Protein AF-A0A3N0GF21-F1 (afdb_monomer)

Solvent-accessible surface area (backbone atoms only — not comparable to full-atom values): 14852 Å² total; per-residue (Å²): 133,82,88,85,85,88,82,91,85,87,85,81,86,77,89,79,84,88,83,81,87,88,89,80,91,88,80,88,84,89,73,87,82,88,79,96,83,88,85,80,90,91,88,85,83,79,82,88,78,82,83,83,86,90,80,88,79,91,72,96,72,83,90,76,80,86,75,87,74,78,82,75,85,77,77,80,81,76,74,75,78,82,79,74,82,72,76,82,70,75,78,40,64,67,41,71,59,51,35,43,37,30,77,95,59,30,82,23,44,47,56,66,73,31,82,53,102,60,51,89,40,55,66,24,28,20,38,32,46,93,46,34,52,56,50,35,78,48,68,29,26,27,36,35,27,13,24,18,32,58,92,48,39,46,34,26,19,38,58,86,71,61,49,65,72,40,59,37,35,41,34,35,85,62,21,38,38,34,24,33,26,70,43,67,46,79,42,53,54,91,49,48,86,76,27,64,85,70,65,47,67,37,54,52,30,39,33,42,38,24,48,27,26,44,81,86,67,48,74,48,69,43,24,39,41,35,35,22,40,60,70,48,72,43,76,105

Sequence (236 aa):
MAGSHRAQKTQRTRERPGRRQGWAVAVAVVLALVPATWFGVHRLVASPTSAPDQTATDLPIPSVSPRATTPAPQPPATSAPPATPRPHLAKVAPEAPRRLQAGPLLDTGFDSAVSTIEPASTAEVARLAPRGSPGSPGTDTVVVVGKVLTGGEGAFGHLPQLRTGATVSIRTDAGTLTYTVVASARMPVSGLASSQQITRHVRGRLVMVGIRYAATGERLADAVVVTADLSGARPS

Nearest PDB structures (foldseek):
  6bwe-assembly1_B  TM=7.998E-01  e=5.918E-07  Corynebacterium diphtheriae NCTC 13129
  2xwg-assembly3_C  TM=7.555E-01  e=5.586E-07  Actinomyces oris
  5k9a-assembly1_A-2  TM=7.980E-01  e=1.675E-06  Corynebacterium diphtheriae NCTC 13129
  7cfj-assembly2_B  TM=7.887E-01  e=1.055E-06  Lacticaseibacillus rhamnosus
  2w1k-assembly2_B  TM=7.684E-01  e=8.449E-06  Streptococcus pneumoniae TIGR4

Mean predicted aligned error: 17.73 Å

Foldseek 3Di:
DDDDDDDDDDDDDDDDDDDDDDPDDDDDDPDDDDDDDDPDDDPDDDDDDDDDDDDDDDDDDDDDDDDDDDDDDDDPDPPDPPDDDQDPDPQQDQFAWAWKDFPPLATAGEDEADCDLDAPDQGHKHWHPPFGGPSGLDQFETEIHWEQEPPQGGNNVRVQVDDFQTWMWIAGLFFIWIWGWHDKDKDFPVCQVVDCLNPPGGGQKYKYWYFYAYPVRHTDRIIMIIIIGTRD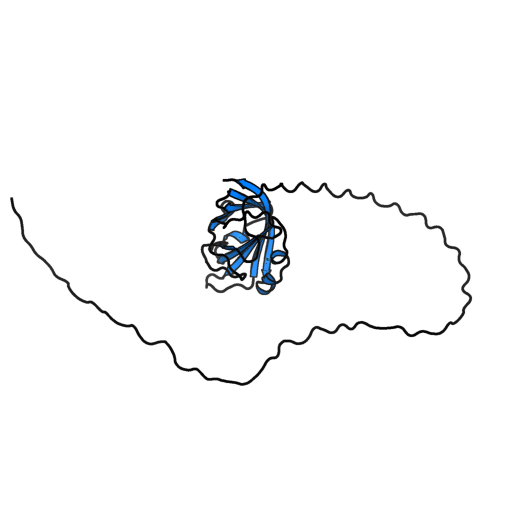IDTD

Structure (mmCIF, N/CA/C/O backbone):
data_AF-A0A3N0GF21-F1
#
_entry.id   AF-A0A3N0GF21-F1
#
loop_
_atom_site.group_PDB
_atom_site.id
_atom_site.type_symbol
_atom_site.label_atom_id
_atom_site.label_alt_id
_atom_site.label_comp_id
_atom_site.label_asym_id
_atom_site.label_entity_id
_atom_site.label_seq_id
_atom_site.pdbx_PDB_ins_code
_atom_site.Cartn_x
_atom_site.Cartn_y
_atom_site.Cartn_z
_atom_site.occupancy
_atom_site.B_iso_or_equiv
_atom_site.auth_seq_id
_atom_site.auth_comp_id
_atom_site.auth_asym_id
_atom_site.auth_atom_id
_atom_site.pdbx_PDB_model_num
ATOM 1 N N . MET A 1 1 ? -24.701 55.025 -38.959 1.00 40.00 1 MET A N 1
ATOM 2 C CA . MET A 1 1 ? -24.721 54.894 -40.432 1.00 40.00 1 MET A CA 1
ATOM 3 C C . MET A 1 1 ? -23.463 54.158 -40.868 1.00 40.00 1 MET A C 1
ATOM 5 O O . MET A 1 1 ? -22.416 54.556 -40.389 1.00 40.00 1 MET A O 1
ATOM 9 N N . ALA A 1 2 ? -23.631 53.114 -41.700 1.00 42.25 2 ALA A N 1
ATOM 10 C CA . ALA A 1 2 ? -22.699 52.508 -42.680 1.00 42.25 2 ALA A CA 1
ATOM 11 C C . ALA A 1 2 ? -21.241 52.212 -42.232 1.00 42.25 2 ALA A C 1
ATOM 13 O O . ALA A 1 2 ? -20.542 53.097 -41.769 1.00 42.25 2 ALA A O 1
ATOM 14 N N . GLY A 1 3 ? -20.692 50.990 -42.316 1.00 41.06 3 GLY A N 1
ATOM 15 C CA . GLY A 1 3 ? -20.683 50.061 -43.465 1.00 41.06 3 GLY A CA 1
ATOM 16 C C . GLY A 1 3 ? -19.737 50.607 -44.550 1.00 41.06 3 GLY A C 1
ATOM 17 O O . GLY A 1 3 ? -19.805 51.789 -44.840 1.00 41.06 3 GLY A O 1
ATOM 18 N N . SER A 1 4 ? -18.845 49.899 -45.240 1.00 54.72 4 SER A N 1
ATOM 19 C CA . SER A 1 4 ? -18.442 48.496 -45.380 1.00 54.72 4 SER A CA 1
ATOM 20 C C . SER A 1 4 ? -17.266 48.477 -46.390 1.00 54.72 4 SER A C 1
ATOM 22 O O . SER A 1 4 ? -17.031 49.480 -47.057 1.00 54.72 4 SER A O 1
ATOM 24 N N . HIS A 1 5 ? -16.643 47.300 -46.567 1.00 48.75 5 HIS A N 1
ATOM 25 C CA . HIS A 1 5 ? -15.876 46.774 -47.728 1.00 48.75 5 HIS A CA 1
ATOM 26 C C . HIS A 1 5 ? -14.390 46.457 -47.443 1.00 48.75 5 HIS A C 1
ATOM 28 O O . HIS A 1 5 ? -13.617 47.349 -47.133 1.00 48.75 5 HIS A O 1
ATOM 34 N N . ARG A 1 6 ? -13.986 45.171 -47.338 1.00 51.38 6 ARG A N 1
ATOM 35 C CA . ARG A 1 6 ? -13.757 44.102 -48.370 1.00 51.38 6 ARG A CA 1
ATOM 36 C C . ARG A 1 6 ? -12.269 44.128 -48.793 1.00 51.38 6 ARG A C 1
ATOM 38 O O . ARG A 1 6 ? -11.779 45.195 -49.109 1.00 51.38 6 ARG A O 1
ATOM 45 N N . ALA A 1 7 ? -11.464 43.060 -48.761 1.00 55.19 7 ALA A N 1
ATOM 46 C CA . ALA A 1 7 ? -11.615 41.700 -49.301 1.00 55.19 7 ALA A CA 1
ATOM 47 C C . ALA A 1 7 ? -10.788 40.677 -48.475 1.00 55.19 7 ALA A C 1
ATOM 49 O O . ALA A 1 7 ? -9.705 40.996 -48.005 1.00 55.19 7 ALA A O 1
ATOM 50 N N . GLN A 1 8 ? -11.299 39.495 -48.112 1.00 49.94 8 GLN A N 1
ATOM 51 C CA . GLN A 1 8 ? -11.351 38.238 -48.887 1.00 49.94 8 GLN A CA 1
ATOM 52 C C . GLN A 1 8 ? -10.022 37.789 -49.529 1.00 49.94 8 GLN A C 1
ATOM 54 O O . GLN A 1 8 ? -9.710 38.163 -50.656 1.00 49.94 8 GLN A O 1
ATOM 59 N N . LYS A 1 9 ? -9.335 36.838 -48.876 1.00 51.53 9 LYS A N 1
ATOM 60 C CA . LYS A 1 9 ? -8.614 35.771 -49.581 1.00 51.53 9 LYS A CA 1
ATOM 61 C C . LYS A 1 9 ? -8.963 34.413 -48.971 1.00 51.53 9 LYS A C 1
ATOM 63 O O . LYS A 1 9 ? -8.689 34.103 -47.820 1.00 51.53 9 LYS A O 1
ATOM 68 N N . THR A 1 10 ? -9.670 33.667 -49.797 1.00 53.53 10 THR A N 1
ATOM 69 C CA . THR A 1 10 ? -10.097 32.276 -49.722 1.00 53.53 10 THR A CA 1
ATOM 70 C C . THR A 1 10 ? -8.938 31.298 -49.554 1.00 53.53 10 THR A C 1
ATOM 72 O O . THR A 1 10 ? -8.036 31.289 -50.387 1.00 53.53 10 THR A O 1
ATOM 75 N N . GLN A 1 11 ? -9.065 30.360 -48.616 1.00 53.53 11 GLN A N 1
ATOM 76 C CA . GLN A 1 11 ? -8.605 28.986 -48.824 1.00 53.53 11 GLN A CA 1
ATOM 77 C C . GLN A 1 11 ? -9.627 28.018 -48.222 1.00 53.53 11 GLN A C 1
ATOM 79 O O . GLN A 1 11 ? -9.650 27.727 -47.031 1.00 53.53 11 GLN A O 1
ATOM 84 N N . ARG A 1 12 ? -10.536 27.573 -49.094 1.00 52.59 12 ARG A N 1
ATOM 85 C CA . ARG A 1 12 ? -11.349 26.375 -48.906 1.00 52.59 12 ARG A CA 1
ATOM 86 C C . ARG A 1 12 ? -10.519 25.145 -49.281 1.00 52.59 12 ARG A C 1
ATOM 88 O O . ARG A 1 12 ? -9.694 25.204 -50.192 1.00 52.59 12 ARG A O 1
ATOM 95 N N . THR A 1 13 ? -10.967 24.015 -48.739 1.00 46.62 13 THR A N 1
ATOM 96 C CA . THR A 1 13 ? -10.861 22.649 -49.283 1.00 46.62 13 THR A CA 1
ATOM 97 C C . THR A 1 13 ? -9.562 21.893 -49.000 1.00 46.62 13 THR A C 1
ATOM 99 O O . THR A 1 13 ? -8.580 22.014 -49.722 1.00 46.62 13 THR A O 1
ATOM 102 N N . ARG A 1 14 ? -9.631 20.940 -48.065 1.00 53.41 14 ARG A N 1
ATOM 103 C CA . ARG A 1 14 ? -9.885 19.540 -48.446 1.00 53.41 14 ARG A CA 1
ATOM 104 C C . ARG A 1 14 ? -10.287 18.708 -47.233 1.00 53.41 14 ARG A C 1
ATOM 106 O O . ARG A 1 14 ? -9.471 18.374 -46.382 1.00 53.41 14 ARG A O 1
ATOM 113 N N . GLU A 1 15 ? -11.560 18.340 -47.224 1.00 45.44 15 GLU A N 1
ATOM 114 C CA . GLU A 1 15 ? -12.018 17.105 -46.609 1.00 45.44 15 GLU A CA 1
ATOM 115 C C . GLU A 1 15 ? -11.190 15.928 -47.146 1.00 45.44 15 GLU A C 1
ATOM 117 O O . GLU A 1 15 ? -10.944 15.816 -48.352 1.00 45.44 15 GLU A O 1
ATOM 122 N N . ARG A 1 16 ? -10.800 15.018 -46.254 1.00 46.62 16 ARG A N 1
ATOM 123 C CA . ARG A 1 16 ? -10.606 13.612 -46.606 1.00 46.62 16 ARG A CA 1
ATOM 124 C C . ARG A 1 16 ? -11.378 12.751 -45.610 1.00 46.62 16 ARG A C 1
ATOM 126 O O . ARG A 1 16 ? -10.914 12.573 -44.485 1.00 46.62 16 ARG A O 1
ATOM 133 N N . PRO A 1 17 ? -12.536 12.206 -46.010 1.00 48.78 17 PRO A N 1
ATOM 134 C CA . PRO A 1 17 ? -13.124 11.057 -45.352 1.00 48.78 17 PRO A CA 1
ATOM 135 C C . PRO A 1 17 ? -12.409 9.780 -45.823 1.00 48.78 17 PRO A C 1
ATOM 137 O O . PRO A 1 17 ? -11.983 9.677 -46.972 1.00 48.78 17 PRO A O 1
ATOM 140 N N . GLY A 1 18 ? -12.333 8.784 -44.941 1.00 44.06 18 GLY A N 1
ATOM 141 C CA . GLY A 1 18 ? -12.179 7.384 -45.341 1.00 44.06 18 GLY A CA 1
ATOM 142 C C . GLY A 1 18 ? -10.787 6.771 -45.184 1.00 44.06 18 GLY A C 1
ATOM 143 O O . GLY A 1 18 ? -9.950 6.851 -46.076 1.00 44.06 18 GLY A O 1
ATOM 144 N N . ARG A 1 19 ? -10.616 6.005 -44.100 1.00 45.69 19 ARG A N 1
ATOM 145 C CA . ARG A 1 19 ? -10.126 4.616 -44.179 1.00 45.69 19 ARG A CA 1
ATOM 146 C C . ARG A 1 19 ? -10.440 3.871 -42.879 1.00 45.69 19 ARG A C 1
ATOM 148 O O . ARG A 1 19 ? -9.619 3.732 -41.982 1.00 45.69 19 ARG A O 1
ATOM 155 N N . ARG A 1 20 ? -11.685 3.392 -42.793 1.00 49.09 20 ARG A N 1
ATOM 156 C CA . ARG A 1 20 ? -11.957 2.100 -42.153 1.00 49.09 20 ARG A CA 1
ATOM 157 C C . ARG A 1 20 ? -11.308 1.011 -43.020 1.00 49.09 20 ARG A C 1
ATOM 159 O O . ARG A 1 20 ? -11.119 1.242 -44.212 1.00 49.09 20 ARG A O 1
ATOM 166 N N . GLN A 1 21 ? -11.111 -0.168 -42.424 1.00 44.31 21 GLN A N 1
ATOM 167 C CA . GLN A 1 21 ? -10.968 -1.475 -43.086 1.00 44.31 21 GLN A CA 1
ATOM 168 C C . GLN A 1 21 ? -9.525 -1.963 -43.299 1.00 44.31 21 GLN A C 1
ATOM 170 O O . GLN A 1 21 ? -8.810 -1.479 -44.172 1.00 44.31 21 GLN A O 1
ATOM 175 N N . GLY A 1 22 ? -9.143 -2.997 -42.532 1.00 45.94 22 GLY A N 1
ATOM 176 C CA . GLY A 1 22 ? -8.268 -4.028 -43.092 1.00 45.94 22 GLY A CA 1
ATOM 177 C C . GLY A 1 22 ? -7.176 -4.668 -42.237 1.00 45.94 22 GLY A C 1
ATOM 178 O O . GLY A 1 22 ? -6.177 -4.999 -42.843 1.00 45.94 22 GLY A O 1
ATOM 179 N N . TRP A 1 23 ? -7.314 -4.893 -40.922 1.00 37.22 23 TRP A N 1
ATOM 180 C CA . TRP A 1 23 ? -6.472 -5.894 -40.221 1.00 37.22 23 TRP A CA 1
ATOM 181 C C . TRP A 1 23 ? -7.275 -6.635 -39.147 1.00 37.22 23 TRP A C 1
ATOM 183 O O . TRP A 1 23 ? -6.994 -6.579 -37.956 1.00 37.22 23 TRP A O 1
ATOM 193 N N . ALA A 1 24 ? -8.327 -7.312 -39.597 1.00 43.03 24 ALA A N 1
ATOM 194 C CA . ALA A 1 24 ? -8.945 -8.396 -38.857 1.00 43.03 24 ALA A CA 1
ATOM 195 C C . ALA A 1 24 ? -9.012 -9.615 -39.790 1.00 43.03 24 ALA A C 1
ATOM 197 O O . ALA A 1 24 ? -9.687 -9.571 -40.814 1.00 43.03 24 ALA A O 1
ATOM 198 N N . VAL A 1 25 ? -8.326 -10.676 -39.355 1.00 47.03 25 VAL A N 1
ATOM 199 C CA . VAL A 1 25 ? -8.538 -12.102 -39.662 1.00 47.03 25 VAL A CA 1
ATOM 200 C C . VAL A 1 25 ? -7.960 -12.680 -40.962 1.00 47.03 25 VAL A C 1
ATOM 202 O O . VAL A 1 25 ? -8.519 -12.529 -42.042 1.00 47.03 25 VAL A O 1
ATOM 205 N N . ALA A 1 26 ? -6.901 -13.478 -40.782 1.00 43.22 26 ALA A N 1
ATOM 206 C CA . ALA A 1 26 ? -6.546 -14.698 -41.525 1.00 43.22 26 ALA A CA 1
ATOM 207 C C . ALA A 1 26 ? -5.293 -15.289 -40.823 1.00 43.22 26 ALA A C 1
ATOM 209 O O . ALA A 1 26 ? -4.335 -14.548 -40.653 1.00 43.22 26 ALA A O 1
ATOM 210 N N . VAL A 1 27 ? -5.146 -16.528 -40.332 1.00 44.94 27 VAL A N 1
ATOM 211 C CA . VAL A 1 27 ? -5.826 -17.840 -40.425 1.00 44.94 27 VAL A CA 1
ATOM 212 C C . VAL A 1 27 ? -5.208 -18.673 -39.264 1.00 44.94 27 VAL A C 1
ATOM 214 O O . VAL A 1 27 ? -3.990 -18.768 -39.179 1.00 44.94 27 VAL A O 1
ATOM 217 N N . ALA A 1 28 ? -5.901 -18.975 -38.159 1.00 37.25 28 ALA A N 1
ATOM 218 C CA . ALA A 1 28 ? -6.615 -20.229 -37.853 1.00 37.25 28 ALA A CA 1
ATOM 219 C C . ALA A 1 28 ? -6.011 -21.526 -38.449 1.00 37.25 28 ALA A C 1
ATOM 221 O O . ALA A 1 28 ? -5.901 -21.646 -39.654 1.00 37.25 28 ALA A O 1
ATOM 222 N N . VAL A 1 29 ? -5.784 -22.546 -37.609 1.00 41.19 29 VAL A N 1
ATOM 223 C CA . VAL A 1 29 ? -5.388 -23.940 -37.945 1.00 41.19 29 VAL A CA 1
ATOM 224 C C . VAL A 1 29 ? -3.873 -24.225 -37.988 1.00 41.19 29 VAL A C 1
ATOM 226 O O . VAL A 1 29 ? -3.296 -24.542 -39.019 1.00 41.19 29 VAL A O 1
ATOM 229 N N . VAL A 1 30 ? -3.252 -24.271 -36.804 1.00 40.47 30 VAL A N 1
ATOM 230 C CA . VAL A 1 30 ? -2.423 -25.436 -36.439 1.00 40.47 30 VAL A CA 1
ATOM 231 C C . VAL A 1 30 ? -3.150 -26.111 -35.284 1.00 40.47 30 VAL A C 1
ATOM 233 O O . VAL A 1 30 ? -3.021 -25.747 -34.117 1.00 40.47 30 VAL A O 1
ATOM 236 N N . LEU A 1 31 ? -4.048 -27.011 -35.667 1.00 40.69 31 LEU A N 1
ATOM 237 C CA . LEU A 1 31 ? -4.781 -27.894 -34.783 1.00 40.69 31 LEU A CA 1
ATOM 238 C C . LEU A 1 31 ? -3.873 -29.082 -34.443 1.00 40.69 31 LEU A C 1
ATOM 240 O O . LEU A 1 31 ? -3.286 -29.675 -35.342 1.00 40.69 31 LEU A O 1
ATOM 244 N N . ALA A 1 32 ? -3.868 -29.443 -33.161 1.00 45.88 32 ALA A N 1
ATOM 245 C CA . ALA A 1 32 ? -3.661 -30.795 -32.645 1.00 45.88 32 ALA A CA 1
ATOM 246 C C . ALA A 1 32 ? -2.293 -31.470 -32.862 1.00 45.88 32 ALA A C 1
ATOM 248 O O . ALA A 1 32 ? -2.068 -32.113 -33.876 1.00 45.88 32 ALA A O 1
ATOM 249 N N . LEU A 1 33 ? -1.456 -31.432 -31.814 1.00 44.62 33 LEU A N 1
ATOM 250 C CA . LEU A 1 33 ? -0.696 -32.565 -31.243 1.00 44.62 33 LEU A CA 1
ATOM 251 C C . LEU A 1 33 ? 0.099 -32.021 -30.024 1.00 44.62 33 LEU A C 1
ATOM 253 O O . LEU A 1 33 ? 1.059 -31.289 -30.206 1.00 44.62 33 LEU A O 1
ATOM 257 N N . VAL A 1 34 ? -0.407 -32.150 -28.783 1.00 44.31 34 VAL A N 1
ATOM 258 C CA . VAL A 1 34 ? -0.047 -33.220 -27.808 1.00 44.31 34 VAL A CA 1
ATOM 259 C C . VAL A 1 34 ? 1.133 -32.819 -26.885 1.00 44.31 34 VAL A C 1
ATOM 261 O O . VAL A 1 34 ? 2.128 -32.317 -27.388 1.00 44.31 34 VAL A O 1
ATOM 264 N N . PRO A 1 35 ? 1.129 -33.110 -25.563 1.00 46.66 35 PRO A N 1
ATOM 265 C CA . PRO A 1 35 ? 0.059 -33.063 -24.563 1.00 46.66 35 PRO A CA 1
ATOM 266 C C . PRO A 1 35 ? 0.572 -32.493 -23.202 1.00 46.66 35 PRO A C 1
ATOM 268 O O . PRO A 1 35 ? 1.684 -31.994 -23.060 1.00 46.66 35 PRO A O 1
ATOM 271 N N . ALA A 1 36 ? -0.259 -32.615 -22.171 1.00 49.88 36 ALA A N 1
ATOM 272 C CA . ALA A 1 36 ? 0.033 -32.383 -20.763 1.00 49.88 36 ALA A CA 1
ATOM 273 C C . ALA A 1 36 ? 1.271 -33.124 -20.212 1.00 49.88 36 ALA A C 1
ATOM 275 O O . ALA A 1 36 ? 1.258 -34.346 -20.166 1.00 49.88 36 ALA A O 1
ATOM 276 N N . THR A 1 37 ? 2.245 -32.396 -19.651 1.00 51.03 37 THR A N 1
ATOM 277 C CA . THR A 1 37 ? 3.189 -32.909 -18.633 1.00 51.03 37 THR A CA 1
ATOM 278 C C . THR A 1 37 ? 3.834 -31.757 -17.851 1.00 51.03 37 THR A C 1
ATOM 280 O O . THR A 1 37 ? 4.926 -31.319 -18.190 1.00 51.03 37 THR A O 1
ATOM 283 N N . TRP A 1 38 ? 3.196 -31.253 -16.790 1.00 39.59 38 TRP A N 1
ATOM 284 C CA . TRP A 1 38 ? 3.956 -30.715 -15.642 1.00 39.59 38 TRP A CA 1
ATOM 285 C C . TRP A 1 38 ? 3.148 -30.745 -14.335 1.00 39.59 38 TRP A C 1
ATOM 287 O O . TRP A 1 38 ? 3.216 -29.850 -13.501 1.00 39.59 38 TRP A O 1
ATOM 297 N N . PHE A 1 39 ? 2.362 -31.807 -14.154 1.00 50.28 39 PHE A N 1
ATOM 298 C CA . PHE A 1 39 ? 1.901 -32.245 -12.839 1.00 50.28 39 PHE A CA 1
ATOM 299 C C . PHE A 1 39 ? 2.630 -33.551 -12.532 1.00 50.28 39 PHE A C 1
ATOM 301 O O . PHE A 1 39 ? 2.227 -34.620 -12.977 1.00 50.28 39 PHE A O 1
ATOM 308 N N . GLY A 1 40 ? 3.749 -33.460 -11.820 1.00 44.59 40 GLY A N 1
ATOM 309 C CA . GLY A 1 40 ? 4.498 -34.634 -11.400 1.00 44.59 40 GLY A CA 1
ATOM 310 C C . GLY A 1 40 ? 5.735 -34.264 -10.597 1.00 44.59 40 GLY A C 1
ATOM 311 O O . GLY A 1 40 ? 6.530 -33.445 -11.034 1.00 44.59 40 GLY A O 1
ATOM 312 N N . VAL A 1 41 ? 5.901 -34.955 -9.468 1.00 50.31 41 VAL A N 1
ATOM 313 C CA . VAL A 1 41 ? 7.102 -35.023 -8.618 1.00 50.31 41 VAL A CA 1
ATOM 314 C C . VAL A 1 41 ? 7.234 -33.923 -7.554 1.00 50.31 41 VAL A C 1
ATOM 316 O O . VAL A 1 41 ? 7.955 -32.957 -7.728 1.00 50.31 41 VAL A O 1
ATOM 319 N N . HIS A 1 42 ? 6.547 -34.112 -6.419 1.00 43.03 42 HIS A N 1
ATOM 320 C CA . HIS A 1 42 ? 7.148 -34.132 -5.066 1.00 43.03 42 HIS A CA 1
ATOM 321 C C . HIS A 1 42 ? 6.106 -34.634 -4.041 1.00 43.03 42 HIS A C 1
ATOM 323 O O . HIS A 1 42 ? 5.643 -33.915 -3.159 1.00 43.03 42 HIS A O 1
ATOM 329 N N . ARG A 1 43 ? 5.704 -35.904 -4.168 1.00 51.19 43 ARG A N 1
ATOM 330 C CA . ARG A 1 43 ? 4.981 -36.662 -3.131 1.00 51.19 43 ARG A CA 1
ATOM 331 C C . ARG A 1 43 ? 5.668 -38.014 -2.989 1.00 51.19 43 ARG A C 1
ATOM 333 O O . ARG A 1 43 ? 5.240 -38.969 -3.613 1.00 51.19 43 ARG A O 1
ATOM 340 N N . LEU A 1 44 ? 6.753 -38.059 -2.219 1.00 49.78 44 LEU A N 1
ATOM 341 C CA . LEU A 1 44 ? 7.352 -39.285 -1.681 1.00 49.78 44 LEU A CA 1
ATOM 342 C C . LEU A 1 44 ? 8.335 -38.898 -0.567 1.00 49.78 44 LEU A C 1
ATOM 344 O O . LEU A 1 44 ? 9.522 -38.721 -0.805 1.00 49.78 44 LEU A O 1
ATOM 348 N N . VAL A 1 45 ? 7.830 -38.769 0.658 1.00 49.56 45 VAL A N 1
ATOM 349 C CA . VAL A 1 45 ? 8.574 -39.254 1.825 1.00 49.56 45 VAL A CA 1
ATOM 350 C C . VAL A 1 45 ? 7.603 -40.151 2.569 1.00 49.56 45 VAL A C 1
ATOM 352 O O . VAL A 1 45 ? 6.577 -39.709 3.084 1.00 49.56 45 VAL A O 1
ATOM 355 N N . ALA A 1 46 ? 7.902 -41.437 2.455 1.00 43.69 46 ALA A N 1
ATOM 356 C CA . ALA A 1 46 ? 7.168 -42.548 3.007 1.00 43.69 46 ALA A CA 1
ATOM 357 C C . ALA A 1 46 ? 7.134 -42.478 4.537 1.00 43.69 46 ALA A C 1
ATOM 359 O O . ALA A 1 46 ? 8.131 -42.172 5.189 1.00 43.69 46 ALA A O 1
ATOM 360 N N . SER A 1 47 ? 5.977 -42.822 5.089 1.00 45.81 47 SER A N 1
ATOM 361 C CA . SER A 1 47 ? 5.847 -43.319 6.452 1.00 45.81 47 SER A CA 1
ATOM 362 C C . SER A 1 47 ? 6.514 -44.696 6.550 1.00 45.81 47 SER A C 1
ATOM 364 O O . SER A 1 47 ? 6.166 -45.571 5.755 1.00 45.81 47 SER A O 1
ATOM 366 N N . PRO A 1 48 ? 7.411 -44.947 7.515 1.00 57.03 48 PRO A N 1
ATOM 367 C CA . PRO A 1 48 ? 7.699 -46.306 7.937 1.00 57.03 48 PRO A CA 1
ATOM 368 C C . PRO A 1 48 ? 6.639 -46.769 8.946 1.00 57.03 48 PRO A C 1
ATOM 370 O O . PRO A 1 48 ? 6.540 -46.274 10.068 1.00 57.03 48 PRO A O 1
ATOM 373 N N . THR A 1 49 ? 5.833 -47.719 8.479 1.00 53.41 49 THR A N 1
ATOM 374 C CA . THR A 1 49 ? 4.924 -48.578 9.238 1.00 53.41 49 THR A CA 1
ATOM 375 C C . THR A 1 49 ? 5.709 -49.716 9.897 1.00 53.41 49 THR A C 1
ATOM 377 O O . THR A 1 49 ? 6.529 -50.350 9.244 1.00 53.41 49 THR A O 1
ATOM 380 N N . SER A 1 50 ? 5.349 -49.975 11.155 1.00 44.12 50 SER A N 1
ATOM 381 C CA . SER A 1 50 ? 5.415 -51.225 11.929 1.00 44.12 50 SER A CA 1
ATOM 382 C C . SER A 1 50 ? 6.748 -51.927 12.211 1.00 44.12 50 SER A C 1
ATOM 384 O O . SER A 1 50 ? 7.533 -52.287 11.342 1.00 44.12 50 SER A O 1
ATOM 386 N N . ALA A 1 51 ? 6.882 -52.200 13.509 1.00 52.97 51 ALA A N 1
ATOM 387 C CA . ALA A 1 51 ? 7.846 -53.051 14.181 1.00 52.97 51 ALA A CA 1
ATOM 388 C C . ALA A 1 51 ? 7.901 -54.495 13.655 1.00 52.97 51 ALA A C 1
ATOM 390 O O . ALA A 1 51 ? 6.894 -55.024 13.178 1.00 52.97 51 ALA A O 1
ATOM 391 N N . PRO A 1 52 ? 9.021 -55.179 13.926 1.00 57.09 52 PRO A N 1
ATOM 392 C CA . PRO A 1 52 ? 9.015 -56.570 14.321 1.00 57.09 52 PRO A CA 1
ATOM 393 C C . PRO A 1 52 ? 9.323 -56.722 15.815 1.00 57.09 52 PRO A C 1
ATOM 395 O O . PRO A 1 52 ? 10.196 -56.073 16.391 1.00 57.09 52 PRO A O 1
ATOM 398 N N . ASP A 1 53 ? 8.536 -57.611 16.395 1.00 47.31 53 ASP A N 1
ATOM 399 C CA . ASP A 1 53 ? 8.676 -58.239 17.693 1.00 47.31 53 ASP A CA 1
ATOM 400 C C . ASP A 1 53 ? 9.900 -59.179 17.723 1.00 47.31 53 ASP A C 1
ATOM 402 O O . ASP A 1 53 ? 10.339 -59.673 16.680 1.00 47.31 53 ASP A O 1
ATOM 406 N N . GLN A 1 54 ? 10.329 -59.485 18.947 1.00 45.72 54 GLN A N 1
ATOM 407 C CA . GLN A 1 54 ? 11.066 -60.668 19.401 1.00 45.72 54 GLN A CA 1
ATOM 408 C C . GLN A 1 54 ? 12.512 -60.550 19.929 1.00 45.72 54 GLN A C 1
ATOM 410 O O . GLN A 1 54 ? 13.461 -60.109 19.285 1.00 45.72 54 GLN A O 1
ATOM 415 N N . THR A 1 55 ? 12.601 -61.179 21.106 1.00 47.72 55 THR A N 1
ATOM 416 C CA . THR A 1 55 ? 13.689 -61.978 21.678 1.00 47.72 55 THR A CA 1
ATOM 417 C C . THR A 1 55 ? 14.567 -61.306 22.723 1.00 47.72 55 THR A C 1
ATOM 419 O O . THR A 1 55 ? 15.608 -60.710 22.464 1.00 47.72 55 THR A O 1
ATOM 422 N N . ALA A 1 56 ? 14.118 -61.537 23.956 1.00 53.41 56 ALA A N 1
ATOM 423 C CA . ALA A 1 56 ? 14.875 -61.524 25.188 1.00 53.41 56 ALA A CA 1
ATOM 424 C C . ALA A 1 56 ? 16.274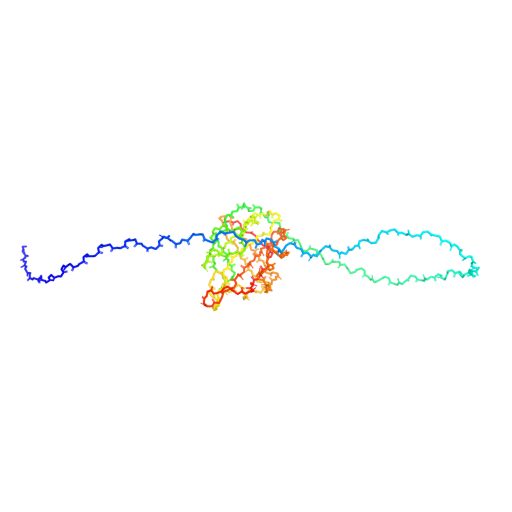 -62.150 25.048 1.00 53.41 56 ALA A C 1
ATOM 426 O O . ALA A 1 56 ? 16.439 -63.278 24.588 1.00 53.41 56 ALA A O 1
ATOM 427 N N . THR A 1 57 ? 17.277 -61.438 25.549 1.00 52.28 57 THR A N 1
ATOM 428 C CA . THR A 1 57 ? 18.472 -62.047 26.129 1.00 52.28 57 THR A CA 1
ATOM 429 C C . THR A 1 57 ? 18.690 -61.377 27.475 1.00 52.28 57 THR A C 1
ATOM 431 O O . THR A 1 57 ? 19.002 -60.192 27.567 1.00 52.28 57 THR A O 1
ATOM 434 N N . ASP A 1 58 ? 18.402 -62.169 28.497 1.00 48.03 58 ASP A N 1
ATOM 435 C CA . ASP A 1 58 ? 18.586 -61.915 29.914 1.00 48.03 58 ASP A CA 1
ATOM 436 C C . ASP A 1 58 ? 20.086 -61.809 30.234 1.00 48.03 58 ASP A C 1
ATOM 438 O O . ASP A 1 58 ? 20.865 -62.720 29.950 1.00 48.03 58 ASP A O 1
ATOM 442 N N . LEU A 1 59 ? 20.491 -60.667 30.787 1.00 58.41 59 LEU A N 1
ATOM 443 C CA . LEU A 1 59 ? 21.811 -60.411 31.359 1.00 58.41 59 LEU A CA 1
ATOM 444 C C . LEU A 1 59 ? 21.571 -59.693 32.697 1.00 58.41 59 LEU A C 1
ATOM 446 O O . LEU A 1 59 ? 20.910 -58.650 32.703 1.00 58.41 59 LEU A O 1
ATOM 450 N N . PRO A 1 60 ? 22.095 -60.192 33.831 1.00 57.41 60 PRO A N 1
ATOM 451 C CA . PRO A 1 60 ? 21.892 -59.549 35.122 1.00 57.41 60 PRO A CA 1
ATOM 452 C C . PRO A 1 60 ? 22.727 -58.266 35.197 1.00 57.41 60 PRO A C 1
ATOM 454 O O . PRO A 1 60 ? 23.947 -58.305 35.354 1.00 57.41 60 PRO A O 1
ATOM 457 N N . ILE A 1 61 ? 22.068 -57.111 35.086 1.00 58.78 61 ILE A N 1
ATOM 458 C CA . ILE A 1 61 ? 22.695 -55.802 35.298 1.00 58.78 61 ILE A CA 1
ATOM 459 C C . ILE A 1 61 ? 22.549 -55.439 36.787 1.00 58.78 61 ILE A C 1
ATOM 461 O O . ILE A 1 61 ? 21.432 -55.474 37.311 1.00 58.78 61 ILE A O 1
ATOM 465 N N . PRO A 1 62 ? 23.641 -55.095 37.497 1.00 52.28 62 PRO A N 1
ATOM 466 C CA . PRO A 1 62 ? 23.579 -54.694 38.897 1.00 52.28 62 PRO A CA 1
ATOM 467 C C . PRO A 1 62 ? 22.743 -53.420 39.078 1.00 52.28 62 PRO A C 1
ATOM 469 O O . PRO A 1 62 ? 22.902 -52.432 38.361 1.00 52.28 62 PRO A O 1
ATOM 472 N N . SER A 1 63 ? 21.862 -53.456 40.076 1.00 54.53 63 SER A N 1
ATOM 473 C CA . SER A 1 63 ? 21.001 -52.344 40.472 1.00 54.53 63 SER A CA 1
ATOM 474 C C . SER A 1 63 ? 21.842 -51.201 41.050 1.00 54.53 63 SER A C 1
ATOM 476 O O . SER A 1 63 ? 22.410 -51.324 42.135 1.00 54.53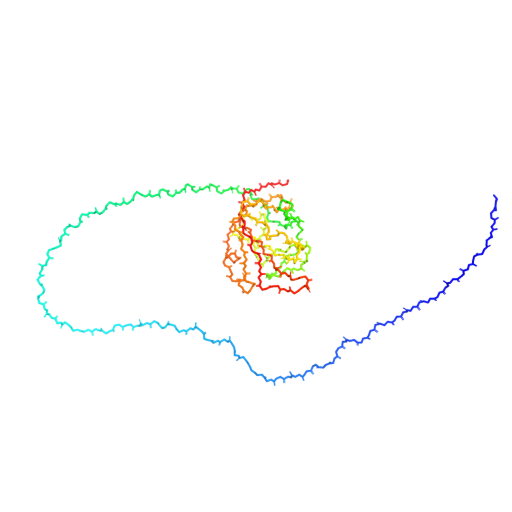 63 SER A O 1
ATOM 478 N N . VAL A 1 64 ? 21.944 -50.089 40.319 1.00 57.31 64 VAL A N 1
ATOM 479 C CA . VAL A 1 64 ? 22.517 -48.830 40.813 1.00 57.31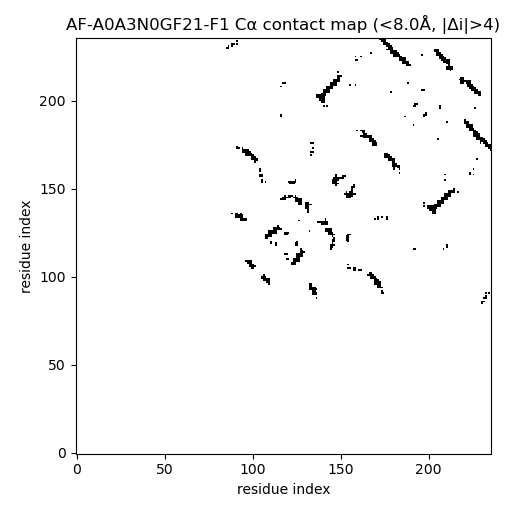 64 VAL A CA 1
ATOM 480 C C . VAL A 1 64 ? 21.388 -47.878 41.196 1.00 57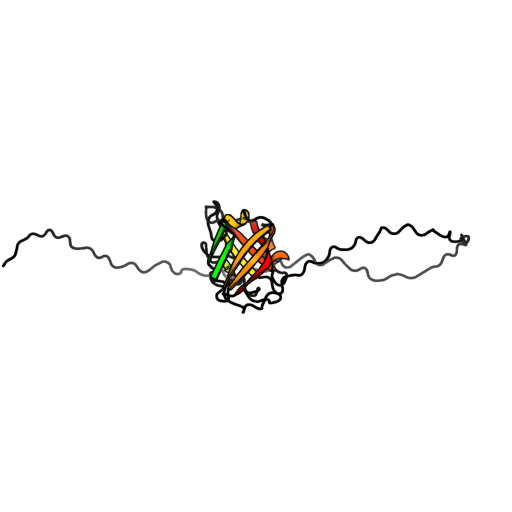.31 64 VAL A C 1
ATOM 482 O O . VAL A 1 64 ? 20.592 -47.454 40.361 1.00 57.31 64 VAL A O 1
ATOM 485 N N . SER A 1 65 ? 21.326 -47.558 42.488 1.00 65.81 65 SER A N 1
ATOM 486 C CA . SER A 1 65 ? 20.372 -46.627 43.090 1.00 65.81 65 SER A CA 1
ATOM 487 C C . SER A 1 65 ? 20.383 -45.251 42.405 1.00 65.81 65 SER A C 1
ATOM 489 O O . SER A 1 65 ? 21.461 -44.706 42.147 1.00 65.81 65 SER A O 1
ATOM 491 N N . PRO A 1 66 ? 19.217 -44.622 42.170 1.00 57.66 66 PRO A N 1
ATOM 492 C CA . PRO A 1 66 ? 19.161 -43.272 41.630 1.00 57.66 66 PRO A CA 1
ATOM 493 C C . PRO A 1 66 ? 19.680 -42.261 42.658 1.00 57.66 66 PRO A C 1
ATOM 495 O O . PRO A 1 66 ? 19.164 -42.129 43.769 1.00 57.66 66 PRO A O 1
ATOM 498 N N . ARG A 1 67 ? 20.716 -41.516 42.266 1.00 51.84 67 ARG A N 1
ATOM 499 C CA . ARG A 1 67 ? 21.214 -40.354 43.001 1.00 51.84 67 ARG A CA 1
ATOM 500 C C . ARG A 1 67 ? 20.183 -39.232 42.882 1.00 51.84 67 ARG A C 1
ATOM 502 O O . ARG A 1 67 ? 19.894 -38.773 41.778 1.00 51.84 67 ARG A O 1
ATOM 509 N N . ALA A 1 68 ? 19.645 -38.787 44.017 1.00 54.03 68 ALA A N 1
ATOM 510 C CA . ALA A 1 68 ? 18.801 -37.602 44.092 1.00 54.03 68 ALA A CA 1
ATOM 511 C C . ALA A 1 68 ? 19.535 -36.418 43.443 1.00 54.03 68 ALA A C 1
ATOM 513 O O . ALA A 1 68 ? 20.594 -35.997 43.909 1.00 54.03 68 ALA A O 1
ATOM 514 N N . THR A 1 69 ? 19.002 -35.932 42.323 1.00 52.66 69 THR A N 1
ATOM 515 C CA . THR A 1 69 ? 19.538 -34.762 41.631 1.00 52.66 69 THR A CA 1
ATOM 516 C C . THR A 1 69 ? 18.799 -33.549 42.172 1.00 52.66 69 THR A C 1
ATOM 518 O O . THR A 1 69 ? 17.587 -33.422 42.008 1.00 52.66 69 THR A O 1
ATOM 521 N N . THR A 1 70 ? 19.531 -32.697 42.880 1.00 66.00 70 THR A N 1
ATOM 522 C CA . THR A 1 70 ? 19.083 -31.391 43.365 1.00 66.00 70 THR A CA 1
ATOM 523 C C . THR A 1 70 ? 18.466 -30.580 42.214 1.00 66.00 70 THR A C 1
ATOM 525 O O . THR A 1 70 ? 19.088 -30.503 41.151 1.00 66.00 70 THR A O 1
ATOM 528 N N . PRO A 1 71 ? 17.280 -29.964 42.378 1.00 57.72 71 PRO A N 1
ATOM 529 C CA . PRO A 1 71 ? 16.679 -29.129 41.343 1.00 57.72 71 PRO A CA 1
ATOM 530 C C . PRO A 1 71 ? 17.576 -27.931 41.016 1.00 57.72 71 PRO A C 1
ATOM 532 O O . PRO A 1 71 ? 18.000 -27.199 41.912 1.00 57.72 71 PRO A O 1
ATOM 535 N N . ALA A 1 72 ? 17.860 -27.728 39.729 1.00 67.62 72 ALA A N 1
ATOM 536 C CA . ALA A 1 72 ? 18.547 -26.536 39.249 1.00 67.62 72 ALA A CA 1
ATOM 537 C C . ALA A 1 72 ? 17.669 -25.283 39.473 1.00 67.62 72 ALA A C 1
ATOM 539 O O . ALA A 1 72 ? 16.448 -25.367 39.313 1.00 67.62 72 ALA A O 1
ATOM 540 N N . PRO A 1 73 ? 18.254 -24.116 39.807 1.00 58.50 73 PRO A N 1
ATOM 541 C CA . PRO A 1 73 ? 17.511 -22.868 39.948 1.00 58.50 73 PRO A CA 1
ATOM 542 C C . PRO A 1 73 ? 16.809 -22.501 38.635 1.00 58.50 73 PRO A C 1
ATOM 544 O O . PRO A 1 73 ? 17.452 -22.291 37.606 1.00 58.50 73 PRO A O 1
ATOM 547 N N . GLN A 1 74 ? 15.480 -22.426 38.674 1.00 58.47 74 GLN A N 1
ATOM 548 C CA . GLN A 1 74 ? 14.664 -21.955 37.560 1.00 58.47 74 GLN A CA 1
ATOM 549 C C . GLN A 1 74 ? 14.944 -20.456 37.333 1.00 58.47 74 GLN A C 1
ATOM 551 O O . GLN A 1 74 ? 14.844 -19.680 38.288 1.00 58.47 74 GLN A O 1
ATOM 556 N N . PRO A 1 75 ? 15.293 -20.015 36.107 1.00 64.44 75 PRO A N 1
ATOM 557 C CA . PRO A 1 75 ? 15.435 -18.596 35.806 1.00 64.44 75 PRO A CA 1
ATOM 558 C C . PRO A 1 75 ? 14.114 -17.870 36.095 1.00 64.44 75 PRO A C 1
ATOM 560 O O . PRO A 1 75 ? 13.047 -18.435 35.826 1.00 64.44 75 PRO A O 1
ATOM 563 N N . PRO A 1 76 ? 14.147 -16.634 36.624 1.00 61.16 76 PRO A N 1
ATOM 564 C CA . PRO A 1 76 ? 12.935 -15.869 36.866 1.00 61.16 76 PRO A CA 1
ATOM 565 C C . PRO A 1 76 ? 12.129 -15.758 35.570 1.00 61.16 76 PRO A C 1
ATOM 567 O O . PRO A 1 76 ? 12.660 -15.398 34.516 1.00 61.16 76 PRO A O 1
ATOM 570 N N . ALA A 1 77 ? 10.840 -16.096 35.657 1.00 59.50 77 ALA A N 1
ATOM 571 C CA . ALA A 1 77 ? 9.889 -15.912 34.576 1.00 59.50 77 ALA A CA 1
ATOM 572 C C . ALA A 1 77 ? 9.956 -14.448 34.129 1.00 59.50 77 ALA A C 1
ATOM 574 O O . ALA A 1 77 ? 9.570 -13.545 34.868 1.00 59.50 77 ALA A O 1
ATOM 575 N N . THR A 1 78 ? 10.497 -14.213 32.934 1.00 62.12 78 THR A N 1
ATOM 576 C CA . THR A 1 78 ? 10.452 -12.894 32.311 1.00 62.12 78 THR A CA 1
ATOM 577 C C . THR A 1 78 ? 8.988 -12.606 32.027 1.00 62.12 78 THR A C 1
ATOM 579 O O . THR A 1 78 ? 8.376 -13.229 31.160 1.00 62.12 78 THR A O 1
ATOM 582 N N . SER A 1 79 ? 8.415 -11.707 32.820 1.00 55.12 79 SER A N 1
ATOM 583 C CA . SER A 1 79 ? 7.072 -11.177 32.653 1.00 55.12 79 SER A CA 1
ATOM 584 C C . SER A 1 79 ? 6.942 -10.679 31.216 1.00 55.12 79 SER A C 1
ATOM 586 O O . SER A 1 79 ? 7.648 -9.754 30.810 1.00 55.12 79 SER A O 1
ATOM 588 N N . ALA A 1 80 ? 6.075 -11.316 30.428 1.00 57.16 80 ALA A N 1
ATOM 589 C CA . ALA A 1 80 ? 5.753 -10.830 29.096 1.00 57.16 80 ALA A CA 1
ATOM 590 C C . ALA A 1 80 ? 5.281 -9.366 29.210 1.00 57.16 80 ALA A C 1
ATOM 592 O O . ALA A 1 80 ? 4.478 -9.066 30.102 1.00 57.16 80 ALA A O 1
ATOM 593 N N . PRO A 1 81 ? 5.780 -8.446 28.365 1.00 60.62 81 PRO A N 1
ATOM 594 C CA . PRO A 1 81 ? 5.377 -7.054 28.436 1.00 60.62 81 PRO A CA 1
ATOM 595 C C . PRO A 1 81 ? 3.855 -6.931 28.275 1.00 60.62 81 PRO A C 1
ATOM 597 O O . PRO A 1 81 ? 3.258 -7.688 27.500 1.00 60.62 81 PRO A O 1
ATOM 600 N N . PRO A 1 82 ? 3.214 -5.997 29.000 1.00 55.88 82 PRO A N 1
ATOM 601 C CA . PRO A 1 82 ? 1.775 -5.805 28.930 1.00 55.88 82 PRO A CA 1
ATOM 602 C C . PRO A 1 82 ? 1.359 -5.558 27.479 1.00 55.88 82 PRO A C 1
ATOM 604 O O . PRO A 1 82 ? 1.873 -4.658 26.813 1.00 55.88 82 PRO A O 1
ATOM 607 N N . ALA A 1 83 ? 0.433 -6.384 26.986 1.00 53.53 83 ALA A N 1
ATOM 608 C CA . ALA A 1 83 ? -0.147 -6.219 25.664 1.00 53.53 83 ALA A CA 1
ATOM 609 C C . ALA A 1 83 ? -0.800 -4.834 25.594 1.00 53.53 83 ALA A C 1
ATOM 611 O O . ALA A 1 83 ? -1.776 -4.559 26.292 1.00 53.53 83 ALA A O 1
ATOM 612 N N . THR A 1 84 ? -0.237 -3.946 24.777 1.00 54.19 84 THR A N 1
ATOM 613 C CA . THR A 1 84 ? -0.778 -2.603 24.582 1.00 54.19 84 THR A CA 1
ATOM 614 C C . THR A 1 84 ? -2.218 -2.725 24.066 1.00 54.19 84 THR A C 1
ATOM 616 O O . THR A 1 84 ? -2.442 -3.459 23.094 1.00 54.19 84 THR A O 1
ATOM 619 N N . PRO A 1 85 ? -3.207 -2.051 24.684 1.00 46.75 85 PRO A N 1
ATOM 620 C CA . PRO A 1 85 ? -4.588 -2.096 24.223 1.00 46.75 85 PRO A CA 1
ATOM 621 C C . PRO A 1 85 ? -4.662 -1.636 22.767 1.00 46.75 85 PRO A C 1
ATOM 623 O O . PRO A 1 85 ? -4.289 -0.507 22.444 1.00 46.75 85 PRO A O 1
ATOM 626 N N . ARG A 1 86 ? -5.128 -2.510 21.869 1.00 56.00 86 ARG A N 1
ATOM 627 C CA . ARG A 1 86 ? -5.418 -2.095 20.493 1.00 56.00 86 ARG A CA 1
ATOM 628 C C . ARG A 1 86 ? -6.615 -1.148 20.539 1.00 56.00 86 ARG A C 1
ATOM 630 O O . ARG A 1 86 ? -7.600 -1.493 21.196 1.00 56.00 86 ARG A O 1
ATOM 637 N N . PRO A 1 87 ? -6.559 0.015 19.870 1.00 54.47 87 PRO A N 1
ATOM 638 C CA . PRO A 1 87 ? -7.656 0.966 19.891 1.00 54.47 87 PRO A CA 1
ATOM 639 C C . PRO A 1 87 ? -8.948 0.266 19.468 1.00 54.47 87 PRO A C 1
ATOM 641 O O . PRO A 1 87 ? -9.021 -0.376 18.414 1.00 54.47 87 PRO A O 1
ATOM 644 N N . HIS A 1 88 ? -9.965 0.366 20.325 1.00 51.66 88 HIS A N 1
ATOM 645 C CA . HIS A 1 88 ? -11.311 -0.072 20.002 1.00 51.66 88 HIS A CA 1
ATOM 646 C C . HIS A 1 88 ? -11.823 0.858 18.905 1.00 51.66 88 HIS A C 1
ATOM 648 O O . HIS A 1 88 ? -12.279 1.968 19.161 1.00 51.66 88 HIS A O 1
ATOM 654 N N . LEU A 1 89 ? -11.672 0.422 17.659 1.00 54.50 89 LEU A N 1
ATOM 655 C CA . LEU A 1 89 ? -12.238 1.118 16.519 1.00 54.50 89 LEU A CA 1
ATOM 656 C C . LEU A 1 89 ? -13.746 1.203 16.708 1.00 54.50 89 LEU A C 1
ATOM 658 O O . LEU A 1 89 ? -14.433 0.176 16.672 1.00 54.50 89 LEU A O 1
ATOM 662 N N . ALA A 1 90 ? -14.252 2.427 16.870 1.00 54.09 90 ALA A N 1
ATOM 663 C CA . ALA A 1 90 ? -15.634 2.714 16.539 1.00 54.09 90 ALA A CA 1
ATOM 664 C C . ALA A 1 90 ? -15.881 2.130 15.142 1.00 54.09 90 ALA A C 1
ATOM 666 O O . ALA A 1 90 ? -15.078 2.326 14.227 1.00 54.09 90 ALA A O 1
ATOM 667 N N . LYS A 1 91 ? -16.924 1.309 15.014 1.00 52.34 91 LYS A N 1
ATOM 668 C CA . LYS A 1 91 ? -17.273 0.639 13.763 1.00 52.34 91 LYS A CA 1
ATOM 669 C C . LYS A 1 91 ? -17.599 1.713 12.725 1.00 52.34 91 LYS A C 1
ATOM 671 O O . LYS A 1 91 ? -18.713 2.217 12.702 1.00 52.34 91 LYS A O 1
ATOM 676 N N . VAL A 1 92 ? -16.623 2.062 11.893 1.00 54.84 92 VAL A N 1
ATOM 677 C CA . VAL A 1 92 ? -16.865 2.794 10.650 1.00 54.84 92 VAL A CA 1
ATOM 678 C C . VAL A 1 92 ? -17.583 1.813 9.712 1.00 54.84 92 VAL A C 1
ATOM 680 O O . VAL A 1 92 ? -17.334 0.603 9.755 1.00 54.84 92 VAL A O 1
ATOM 683 N N . ALA A 1 93 ? -18.572 2.271 8.950 1.00 55.19 93 ALA A N 1
ATOM 684 C CA . ALA A 1 93 ? -19.231 1.396 7.988 1.00 55.19 93 ALA A CA 1
ATOM 685 C C . ALA A 1 93 ? -18.218 0.980 6.896 1.00 55.19 93 ALA A C 1
ATOM 687 O O . ALA A 1 93 ? -17.356 1.782 6.534 1.00 55.19 93 ALA A O 1
ATOM 688 N N . PRO A 1 94 ? -18.269 -0.263 6.378 1.00 59.41 94 PRO A N 1
ATOM 689 C CA . PRO A 1 94 ? -17.467 -0.654 5.223 1.00 59.41 94 PRO A CA 1
ATOM 690 C C . PRO A 1 94 ? -17.803 0.249 4.038 1.00 59.41 94 PRO A C 1
ATOM 692 O O . PRO A 1 94 ? -18.935 0.225 3.562 1.00 59.41 94 PRO A O 1
ATOM 695 N N . GLU A 1 95 ? -16.826 0.994 3.534 1.00 68.69 95 GLU A N 1
ATOM 696 C CA . GLU A 1 95 ? -17.038 1.886 2.398 1.00 68.69 95 GLU A CA 1
ATOM 697 C C . GLU A 1 95 ? -15.900 1.823 1.390 1.00 68.69 95 GLU A C 1
ATOM 699 O O . GLU A 1 95 ? -14.792 1.352 1.669 1.00 68.69 95 GLU A O 1
ATOM 704 N N . ALA A 1 96 ? -16.205 2.281 0.176 1.00 72.88 96 ALA A N 1
ATOM 705 C CA . ALA A 1 96 ? -15.216 2.394 -0.875 1.00 72.88 96 ALA A CA 1
ATOM 706 C C . ALA A 1 96 ? -14.152 3.423 -0.456 1.00 72.88 96 ALA A C 1
ATOM 708 O O . ALA A 1 96 ? -14.488 4.568 -0.141 1.00 72.88 96 ALA A O 1
ATOM 709 N N . PRO A 1 97 ? -12.865 3.047 -0.442 1.00 84.06 97 PRO A N 1
ATOM 710 C CA . PRO A 1 97 ? -11.818 4.017 -0.192 1.00 84.06 97 PRO A CA 1
ATOM 711 C C . PRO A 1 97 ? -11.770 5.044 -1.323 1.00 84.06 97 PRO A C 1
ATOM 713 O O . PRO A 1 97 ? -12.007 4.726 -2.485 1.00 84.06 97 PRO A O 1
ATOM 716 N N . ARG A 1 98 ? -11.469 6.289 -0.963 1.00 87.94 98 ARG A N 1
ATOM 717 C CA . ARG A 1 98 ? -11.384 7.423 -1.890 1.00 87.94 98 ARG A CA 1
ATOM 718 C C . ARG A 1 98 ? -9.954 7.867 -2.111 1.00 87.94 98 ARG A C 1
ATOM 720 O O . ARG A 1 98 ? -9.589 8.244 -3.219 1.00 87.94 98 ARG A O 1
ATOM 727 N N . ARG A 1 99 ? -9.151 7.862 -1.046 1.00 92.88 99 ARG A N 1
ATOM 728 C CA . ARG A 1 99 ? -7.794 8.407 -1.090 1.00 92.88 99 ARG A CA 1
ATOM 729 C C . ARG A 1 99 ? -6.865 7.710 -0.115 1.00 92.88 99 ARG A C 1
ATOM 731 O O . ARG A 1 99 ? -7.278 7.400 0.999 1.00 92.88 99 ARG A O 1
ATOM 738 N N . LEU A 1 100 ? -5.629 7.478 -0.535 1.00 94.62 100 LEU A N 1
ATOM 739 C CA . LEU A 1 100 ? -4.544 6.919 0.264 1.00 94.62 100 LEU A CA 1
ATOM 740 C C . LEU A 1 100 ? -3.438 7.965 0.380 1.00 94.62 100 LEU A C 1
ATOM 742 O O . LEU A 1 100 ? -2.955 8.465 -0.635 1.00 94.62 100 LEU A O 1
ATOM 746 N N . GLN A 1 101 ? -3.037 8.283 1.609 1.00 96.81 101 GLN A N 1
ATOM 747 C CA . GLN A 1 101 ? -2.078 9.352 1.879 1.00 96.81 101 GLN A CA 1
ATOM 748 C C . GLN A 1 101 ? -1.003 8.902 2.863 1.00 96.81 101 GLN A C 1
ATOM 750 O O . GLN A 1 101 ? -1.308 8.219 3.839 1.00 96.81 101 GLN A O 1
ATOM 755 N N . ALA A 1 102 ? 0.243 9.315 2.654 1.00 95.06 102 ALA A N 1
ATOM 756 C CA . ALA A 1 102 ? 1.344 9.058 3.578 1.00 95.06 102 ALA A CA 1
ATOM 757 C C . ALA A 1 102 ? 2.333 10.230 3.562 1.00 95.06 102 ALA A C 1
ATOM 759 O O . ALA A 1 102 ? 3.347 10.205 2.859 1.00 95.06 102 ALA A O 1
ATOM 760 N N . GLY A 1 103 ? 2.009 11.285 4.317 1.00 91.38 103 GLY A N 1
ATOM 761 C CA . GLY A 1 103 ? 2.778 12.531 4.311 1.00 91.38 103 GLY A CA 1
ATOM 762 C C . GLY A 1 103 ? 2.972 13.070 2.882 1.00 91.38 103 GLY A C 1
ATOM 763 O O . GLY A 1 103 ? 2.041 12.987 2.085 1.00 91.38 103 GLY A O 1
ATOM 764 N N . PRO A 1 104 ? 4.165 13.582 2.529 1.00 89.94 104 PRO A N 1
ATOM 765 C CA . PRO A 1 104 ? 4.458 14.040 1.170 1.00 89.94 104 PRO A CA 1
ATOM 766 C C . PRO A 1 104 ? 4.774 12.897 0.192 1.00 89.94 104 PRO A C 1
ATOM 768 O O . PRO A 1 104 ? 4.973 13.151 -0.990 1.00 89.94 104 PRO A O 1
ATOM 771 N N . LEU A 1 105 ? 4.885 11.651 0.670 1.00 91.94 105 LEU A N 1
ATOM 772 C CA . LEU A 1 105 ? 5.343 10.528 -0.150 1.00 91.94 105 LEU A CA 1
ATOM 773 C C . LEU A 1 105 ? 4.219 9.957 -1.008 1.00 91.94 105 LEU A C 1
ATOM 775 O O . LEU A 1 105 ? 4.450 9.566 -2.145 1.00 91.94 105 LEU A O 1
ATOM 779 N N . LEU A 1 106 ? 3.008 9.869 -0.466 1.00 94.00 106 LEU A N 1
ATOM 780 C CA . LEU A 1 106 ? 1.870 9.303 -1.179 1.00 94.00 106 LEU A CA 1
ATOM 781 C C . LEU A 1 106 ? 0.672 10.219 -1.040 1.00 94.00 106 LEU A C 1
ATOM 783 O O . LEU A 1 106 ? 0.319 10.613 0.071 1.00 94.00 106 LEU A O 1
ATOM 787 N N . ASP A 1 107 ? 0.024 10.480 -2.167 1.00 94.81 107 ASP A N 1
ATOM 788 C CA . ASP A 1 107 ? -1.276 11.125 -2.209 1.00 94.81 107 ASP A CA 1
ATOM 789 C C . ASP A 1 107 ? -2.033 10.674 -3.466 1.00 94.81 107 ASP A C 1
ATOM 791 O O . ASP A 1 107 ? -1.989 11.320 -4.510 1.00 94.81 107 ASP A O 1
ATOM 795 N N . THR A 1 108 ? -2.667 9.502 -3.395 1.00 93.62 108 THR A N 1
ATOM 796 C CA . THR A 1 108 ? -3.241 8.816 -4.565 1.00 93.62 108 THR A CA 1
ATOM 797 C C . THR A 1 108 ? -4.708 8.452 -4.357 1.00 93.62 108 THR A C 1
ATOM 799 O O . THR A 1 108 ? -5.163 8.213 -3.234 1.00 93.62 108 THR A O 1
ATOM 802 N N . GLY A 1 109 ? -5.464 8.461 -5.454 1.00 92.56 109 GLY A N 1
ATOM 803 C CA . GLY A 1 109 ? -6.846 8.003 -5.500 1.00 92.56 109 GLY A CA 1
ATOM 804 C C . GLY A 1 109 ? -6.947 6.480 -5.542 1.00 92.56 109 GLY A C 1
ATOM 805 O O . GLY A 1 109 ? -5.956 5.770 -5.724 1.00 92.56 109 GLY A O 1
ATOM 806 N N . PHE A 1 110 ? -8.170 5.991 -5.375 1.00 90.44 110 PHE A N 1
ATOM 807 C CA . PHE A 1 110 ? -8.502 4.590 -5.590 1.00 90.44 110 PHE A CA 1
ATOM 808 C C . PHE A 1 110 ? -9.282 4.425 -6.890 1.00 90.44 110 PHE A C 1
ATOM 810 O O . PHE A 1 110 ? -10.279 5.113 -7.096 1.00 90.44 110 PHE A O 1
ATOM 817 N N . ASP A 1 111 ? -8.854 3.463 -7.698 1.00 82.94 111 ASP A N 1
ATOM 818 C CA . ASP A 1 111 ? -9.630 2.918 -8.809 1.00 82.94 111 ASP A CA 1
ATOM 819 C C . ASP A 1 111 ? -10.577 1.815 -8.277 1.00 82.94 111 ASP A C 1
ATOM 821 O O . ASP A 1 111 ? -10.805 1.635 -7.072 1.00 82.94 111 ASP A O 1
ATOM 825 N N . SER A 1 112 ? -11.115 1.024 -9.192 1.00 80.50 112 SER A N 1
ATOM 826 C CA . SER A 1 112 ? -11.930 -0.154 -8.972 1.00 80.50 112 SER A CA 1
ATOM 827 C C . SER A 1 112 ? -11.167 -1.269 -8.251 1.00 80.50 112 SER A C 1
ATOM 829 O O . SER A 1 112 ? -9.936 -1.352 -8.246 1.00 80.50 112 SER A O 1
ATOM 831 N N . ALA A 1 113 ? -11.918 -2.179 -7.630 1.00 86.81 113 ALA A N 1
ATOM 832 C CA . ALA A 1 113 ? -11.327 -3.373 -7.045 1.00 86.81 113 ALA A CA 1
ATOM 833 C C . ALA A 1 113 ? -10.817 -4.332 -8.138 1.00 86.81 113 ALA A C 1
ATOM 835 O O . ALA A 1 113 ? -11.477 -4.528 -9.155 1.00 86.81 113 ALA A O 1
ATOM 836 N N . VAL A 1 114 ? -9.676 -4.974 -7.894 1.00 91.12 114 VAL A N 1
ATOM 837 C CA . VAL A 1 114 ? -9.064 -5.987 -8.772 1.00 91.12 114 VAL A CA 1
ATOM 838 C C . VAL A 1 114 ? -9.140 -7.369 -8.132 1.00 91.12 114 VAL A C 1
ATOM 840 O O . VAL A 1 114 ? -9.124 -7.485 -6.912 1.00 91.12 114 VAL A O 1
ATOM 843 N N . SER A 1 115 ? -9.204 -8.435 -8.928 1.00 91.75 115 SER A N 1
ATOM 844 C CA . SER A 1 115 ? -9.214 -9.826 -8.436 1.00 91.75 115 SER A CA 1
ATOM 845 C C . SER A 1 115 ? -7.823 -10.465 -8.365 1.00 91.75 115 SER A C 1
ATOM 847 O O . SER A 1 115 ? -7.652 -11.534 -7.781 1.00 91.75 115 SER A O 1
ATOM 849 N N . THR A 1 116 ? -6.816 -9.814 -8.945 1.00 92.31 116 THR A N 1
ATOM 850 C CA . THR A 1 116 ? -5.429 -10.284 -9.009 1.00 92.31 116 THR A CA 1
ATOM 851 C C . THR A 1 116 ? -4.480 -9.227 -8.461 1.00 92.31 116 THR A C 1
ATOM 853 O O . THR A 1 116 ? -4.811 -8.043 -8.422 1.00 92.31 116 THR A O 1
ATOM 856 N N . ILE A 1 117 ? -3.268 -9.634 -8.070 1.00 92.12 117 ILE A N 1
ATOM 857 C CA . ILE A 1 117 ? -2.198 -8.714 -7.648 1.00 92.12 117 ILE A CA 1
ATOM 858 C C . ILE A 1 117 ? -1.560 -8.079 -8.893 1.00 92.12 117 ILE A C 1
ATOM 860 O O . ILE A 1 117 ? -0.382 -8.271 -9.192 1.00 92.12 117 ILE A O 1
ATOM 864 N N . GLU A 1 118 ? -2.384 -7.355 -9.643 1.00 92.00 118 GLU A N 1
ATOM 865 C CA . GLU A 1 118 ? -1.992 -6.622 -10.834 1.00 92.00 118 GLU A CA 1
ATOM 866 C C . GLU A 1 118 ? -2.626 -5.227 -10.793 1.00 92.00 118 GLU A C 1
ATOM 868 O O . GLU A 1 118 ? -3.851 -5.123 -10.691 1.00 92.00 118 GLU A O 1
ATOM 873 N N . PRO A 1 119 ? -1.829 -4.146 -10.833 1.00 90.06 119 PRO A N 1
ATOM 874 C CA . PRO A 1 119 ? -2.367 -2.797 -10.886 1.00 90.06 119 PRO A CA 1
ATOM 875 C C . PRO A 1 119 ? -3.084 -2.531 -12.217 1.00 90.06 119 PRO A C 1
ATOM 877 O O . PRO A 1 119 ? -2.491 -2.693 -13.285 1.00 90.06 119 PRO A O 1
ATOM 880 N N . ALA A 1 120 ? -4.318 -2.031 -12.151 1.00 86.12 120 ALA A N 1
ATOM 881 C CA . ALA A 1 120 ? -5.081 -1.628 -13.334 1.00 86.12 120 ALA A CA 1
ATOM 882 C C . ALA A 1 120 ? -4.613 -0.279 -13.916 1.00 86.12 120 ALA A C 1
ATOM 884 O O . ALA A 1 120 ? -4.622 -0.084 -15.130 1.00 86.12 120 ALA A O 1
ATOM 885 N N . SER A 1 121 ? -4.138 0.630 -13.057 1.00 90.25 121 SER A N 1
ATOM 886 C CA . SER A 1 121 ? -3.794 2.013 -13.403 1.00 90.25 121 SER A CA 1
ATOM 887 C C . SER A 1 121 ? -2.341 2.355 -13.057 1.00 90.25 121 SER A C 1
ATOM 889 O O . SER A 1 121 ? -1.700 1.716 -12.218 1.00 90.25 121 SER A O 1
ATOM 891 N N . THR A 1 122 ? -1.791 3.359 -13.741 1.00 88.19 122 THR A N 1
ATOM 892 C CA . THR A 1 122 ? -0.531 4.011 -13.355 1.00 88.19 122 THR A CA 1
ATOM 893 C C . THR A 1 122 ? -0.746 5.101 -12.312 1.00 88.19 122 THR A C 1
ATOM 895 O O . THR A 1 122 ? 0.154 5.309 -11.510 1.00 88.19 122 THR A O 1
ATOM 898 N N . ALA A 1 123 ? -1.896 5.779 -12.297 1.00 91.12 123 ALA A N 1
ATOM 899 C CA . ALA A 1 123 ? -2.145 6.958 -11.460 1.00 91.12 123 ALA A CA 1
ATOM 900 C C . ALA A 1 123 ? -2.838 6.636 -10.127 1.00 91.12 123 ALA A C 1
ATOM 902 O O . ALA A 1 123 ? -2.680 7.364 -9.146 1.00 91.12 123 ALA A O 1
ATOM 903 N N . GLU A 1 124 ? -3.581 5.533 -10.089 1.00 93.25 124 GLU A N 1
ATOM 904 C CA . GLU A 1 124 ? -4.433 5.156 -8.963 1.00 93.25 124 GLU A CA 1
ATOM 905 C C . GLU A 1 124 ? -4.075 3.770 -8.432 1.00 93.25 124 GLU A C 1
ATOM 907 O O . GLU A 1 124 ? -3.509 2.930 -9.143 1.00 93.25 124 GLU A O 1
ATOM 912 N N . VAL A 1 125 ? -4.407 3.531 -7.164 1.00 95.06 125 VAL A N 1
ATOM 913 C CA . VAL A 1 125 ? -4.274 2.211 -6.543 1.00 95.06 125 VAL A CA 1
ATOM 914 C C . VAL A 1 125 ? -5.589 1.452 -6.626 1.00 95.06 125 VAL A C 1
ATOM 916 O O . VAL A 1 125 ? -6.667 2.029 -6.544 1.00 95.06 125 VAL A O 1
ATOM 919 N N . ALA A 1 126 ? -5.509 0.133 -6.726 1.00 93.19 126 ALA A N 1
ATOM 920 C CA . ALA A 1 126 ? -6.674 -0.735 -6.705 1.00 93.19 126 ALA A CA 1
ATOM 921 C C . ALA A 1 126 ? -6.733 -1.518 -5.394 1.00 93.19 126 ALA A C 1
ATOM 923 O O . ALA A 1 126 ? -5.714 -1.974 -4.870 1.00 93.19 126 ALA A O 1
ATOM 924 N N . ARG A 1 127 ? -7.938 -1.730 -4.866 1.00 93.12 127 ARG A N 1
ATOM 925 C CA . ARG A 1 127 ? -8.147 -2.663 -3.752 1.00 93.12 127 ARG A CA 1
ATOM 926 C C . ARG A 1 127 ? -8.216 -4.090 -4.287 1.00 93.12 127 ARG A C 1
ATOM 928 O O . ARG A 1 127 ? -8.965 -4.355 -5.219 1.00 93.12 127 ARG A O 1
ATOM 935 N N . LEU A 1 128 ? -7.511 -5.029 -3.670 1.00 92.31 128 LEU A N 1
ATOM 936 C CA . LEU A 1 128 ? -7.613 -6.442 -4.034 1.00 92.31 128 LEU A CA 1
ATOM 937 C C . LEU A 1 128 ? -8.882 -7.064 -3.426 1.00 92.31 128 LEU A C 1
ATOM 939 O O . LEU A 1 128 ? -9.026 -7.130 -2.210 1.00 92.31 128 LEU A O 1
ATOM 943 N N . ALA A 1 129 ? -9.794 -7.560 -4.251 1.00 87.69 129 ALA A N 1
ATOM 944 C CA . ALA A 1 129 ? -10.930 -8.386 -3.854 1.00 87.69 129 ALA A CA 1
ATOM 945 C C . ALA A 1 129 ? -10.549 -9.885 -3.877 1.00 87.69 129 ALA A C 1
ATOM 947 O O . ALA A 1 129 ? -9.698 -10.282 -4.671 1.00 87.69 129 ALA A O 1
ATOM 948 N N . PRO A 1 130 ? -11.153 -10.739 -3.026 1.00 85.31 130 PRO A N 1
ATOM 949 C CA . PRO A 1 130 ? -12.206 -10.450 -2.047 1.00 85.31 130 PRO A CA 1
ATOM 950 C C . PRO A 1 130 ? -11.675 -10.000 -0.670 1.00 85.31 130 PRO A C 1
ATOM 952 O O . PRO A 1 130 ? -12.362 -10.191 0.328 1.00 85.31 130 PRO A O 1
ATOM 955 N N . ARG A 1 131 ? -10.461 -9.432 -0.581 1.00 85.00 131 ARG A N 1
ATOM 956 C CA . ARG A 1 131 ? -9.874 -9.010 0.703 1.00 85.00 131 ARG A CA 1
ATOM 957 C C . ARG A 1 131 ? -10.683 -7.900 1.374 1.00 85.00 131 ARG A C 1
ATOM 959 O O . ARG A 1 131 ? -11.602 -7.321 0.785 1.00 85.00 131 ARG A O 1
ATOM 966 N N . GLY A 1 132 ? -10.301 -7.585 2.611 1.00 81.50 132 GLY A N 1
ATOM 967 C CA . GLY A 1 132 ? -10.954 -6.581 3.440 1.00 81.50 132 GLY A CA 1
ATOM 968 C C . GLY A 1 132 ? -11.153 -5.240 2.728 1.00 81.50 132 GLY A C 1
ATOM 969 O O . GLY A 1 132 ? -10.328 -4.798 1.924 1.00 81.50 132 GLY A O 1
ATOM 970 N N . SER A 1 133 ? -12.264 -4.579 3.045 1.00 82.81 133 SER A N 1
ATOM 971 C CA . SER A 1 133 ? -12.511 -3.185 2.669 1.00 82.81 133 SER A CA 1
ATOM 972 C C . SER A 1 133 ? -12.053 -2.258 3.793 1.00 82.81 133 SER A C 1
ATOM 974 O O . SER A 1 133 ? -12.339 -2.555 4.957 1.00 82.81 133 SER A O 1
ATOM 976 N N . PRO A 1 134 ? -11.396 -1.127 3.480 1.00 77.00 134 PRO A N 1
ATOM 977 C CA . PRO A 1 134 ? -11.191 -0.054 4.445 1.00 77.00 134 PRO A CA 1
ATOM 978 C C . PRO A 1 134 ? -12.503 0.332 5.132 1.00 77.00 134 PRO A C 1
ATOM 980 O O . PRO A 1 134 ? -13.583 0.249 4.554 1.00 77.00 134 PRO A O 1
ATOM 983 N N . GLY A 1 135 ? -12.415 0.696 6.403 1.00 62.59 135 GLY A N 1
ATOM 984 C CA . GLY A 1 135 ? -13.554 1.147 7.201 1.00 62.59 135 GLY A CA 1
ATOM 985 C C . GLY A 1 135 ? -14.302 -0.018 7.822 1.00 62.59 135 GLY A C 1
ATOM 986 O O . GLY A 1 135 ? -14.748 0.101 8.952 1.00 62.59 135 GLY A O 1
ATOM 987 N N . SER A 1 136 ? -14.317 -1.189 7.179 1.00 63.09 136 SER A N 1
ATOM 988 C CA . SER A 1 136 ? -14.837 -2.399 7.799 1.00 63.09 136 SER A CA 1
ATOM 989 C C . SER A 1 136 ? -13.915 -2.825 8.942 1.00 63.09 136 SER A C 1
ATOM 991 O O . SER A 1 136 ? -12.785 -3.244 8.682 1.00 63.09 136 SER A O 1
ATOM 993 N N . PRO A 1 137 ? -14.369 -2.843 10.207 1.00 52.41 137 PRO A N 1
ATOM 994 C CA . PRO A 1 137 ? -13.601 -3.463 11.282 1.00 52.41 137 PRO A CA 1
ATOM 995 C C . PRO A 1 137 ? -13.527 -4.997 11.127 1.00 52.41 137 PRO A C 1
ATOM 997 O O . PRO A 1 137 ? -13.125 -5.692 12.056 1.00 52.41 137 PRO A O 1
ATOM 1000 N N . GLY A 1 138 ? -13.955 -5.554 9.990 1.00 55.41 138 GLY A N 1
ATOM 1001 C CA . GLY A 1 138 ? -13.959 -6.977 9.692 1.00 55.41 138 GLY A CA 1
ATOM 1002 C C . GLY A 1 138 ? -12.586 -7.633 9.835 1.00 55.41 138 GLY A C 1
ATOM 1003 O O . GLY A 1 138 ? -11.537 -7.004 9.746 1.00 55.41 138 GLY A O 1
ATOM 1004 N N . THR A 1 139 ? -12.626 -8.936 10.079 1.00 63.00 139 THR A N 1
ATOM 1005 C CA . THR A 1 139 ? -11.537 -9.865 10.424 1.00 63.00 139 THR A CA 1
ATOM 1006 C C . THR A 1 139 ? -10.397 -9.986 9.405 1.00 63.00 139 THR A C 1
ATOM 1008 O O . THR A 1 139 ? -9.533 -10.847 9.565 1.00 63.00 139 THR A O 1
ATOM 1011 N N . ASP A 1 140 ? -10.377 -9.157 8.366 1.00 83.75 140 ASP A N 1
ATOM 1012 C CA . ASP A 1 140 ? -9.517 -9.327 7.205 1.00 83.75 140 ASP A CA 1
ATOM 1013 C C . ASP A 1 140 ? -8.482 -8.206 7.059 1.00 83.75 140 ASP A C 1
ATOM 1015 O O . ASP A 1 140 ? -8.608 -7.111 7.608 1.00 83.75 140 ASP A O 1
ATOM 1019 N N . THR A 1 141 ? -7.438 -8.514 6.304 1.00 91.12 141 THR A N 1
ATOM 1020 C CA . THR A 1 141 ? -6.411 -7.587 5.859 1.00 91.12 141 THR A CA 1
ATOM 1021 C C . THR A 1 141 ? -6.905 -6.843 4.625 1.00 91.12 141 THR A C 1
ATOM 1023 O O . THR A 1 141 ? -7.404 -7.446 3.678 1.00 91.12 141 THR A O 1
ATOM 1026 N N . VAL A 1 142 ? -6.753 -5.522 4.626 1.00 92.31 142 VAL A N 1
ATOM 1027 C CA . VAL A 1 142 ? -6.937 -4.693 3.436 1.00 92.31 142 VAL A CA 1
ATOM 1028 C C . VAL A 1 142 ? -5.677 -4.815 2.594 1.00 92.31 142 VAL A C 1
ATOM 1030 O O . VAL A 1 142 ? -4.581 -4.560 3.089 1.00 92.31 142 VAL A O 1
ATOM 1033 N N . VAL A 1 143 ? -5.821 -5.169 1.321 1.00 94.81 143 VAL A N 1
ATOM 1034 C CA . VAL A 1 143 ? -4.698 -5.209 0.380 1.00 94.81 143 VAL A CA 1
ATOM 1035 C C . VAL A 1 143 ? -4.957 -4.208 -0.736 1.00 94.81 143 VAL A C 1
ATOM 1037 O O . VAL A 1 143 ? -6.024 -4.218 -1.351 1.00 94.81 143 VAL A O 1
ATOM 1040 N N . VAL A 1 144 ? -3.979 -3.347 -0.991 1.00 95.62 144 VAL A N 1
ATOM 1041 C CA . VAL A 1 144 ? -4.012 -2.346 -2.059 1.00 95.62 144 VAL A CA 1
ATOM 1042 C C . VAL A 1 144 ? -2.806 -2.533 -2.969 1.00 95.62 144 VAL A C 1
ATOM 1044 O O . VAL A 1 144 ? -1.708 -2.843 -2.506 1.00 95.62 144 VAL A O 1
ATOM 1047 N N . VAL A 1 145 ? -3.015 -2.385 -4.270 1.00 96.56 145 VAL A N 1
ATOM 1048 C CA . VAL A 1 145 ? -2.048 -2.731 -5.311 1.00 96.56 145 VAL A CA 1
ATOM 1049 C C . VAL A 1 145 ? -1.869 -1.530 -6.234 1.00 96.56 145 VAL A C 1
ATOM 1051 O O . VAL A 1 145 ? -2.848 -0.928 -6.664 1.00 96.56 145 VAL A O 1
ATOM 1054 N N . GLY A 1 146 ? -0.623 -1.172 -6.537 1.00 96.88 146 GLY A N 1
ATOM 1055 C CA . GLY A 1 146 ? -0.297 -0.012 -7.369 1.00 96.88 146 GLY A CA 1
ATOM 1056 C C . GLY A 1 146 ? 1.025 -0.181 -8.112 1.00 96.88 146 GLY A C 1
ATOM 1057 O O . GLY A 1 146 ? 1.826 -1.062 -7.786 1.00 96.88 146 GLY A O 1
ATOM 1058 N N . LYS A 1 147 ? 1.254 0.652 -9.133 1.00 96.75 147 LYS A N 1
ATOM 1059 C CA . LYS A 1 147 ? 2.512 0.655 -9.896 1.00 96.75 147 LYS A CA 1
ATOM 1060 C C . LYS A 1 147 ? 3.576 1.500 -9.204 1.00 96.75 147 LYS A C 1
ATOM 1062 O O . LYS A 1 147 ? 3.292 2.592 -8.717 1.00 96.75 147 LYS A O 1
ATOM 1067 N N . VAL A 1 148 ? 4.806 0.997 -9.227 1.00 97.06 148 VAL A N 1
ATOM 1068 C CA . VAL A 1 148 ? 6.028 1.731 -8.882 1.00 97.06 148 VAL A CA 1
ATOM 1069 C C . VAL A 1 148 ? 6.859 1.836 -10.152 1.00 97.06 148 VAL A C 1
ATOM 1071 O O . VAL A 1 148 ? 7.457 0.847 -10.583 1.00 97.06 148 VAL A O 1
ATOM 1074 N N . LEU A 1 149 ? 6.881 3.010 -10.769 1.00 95.50 149 LEU A N 1
ATOM 1075 C CA . LEU A 1 149 ? 7.710 3.245 -11.944 1.00 95.50 149 LEU A CA 1
ATOM 1076 C C . LEU A 1 149 ? 9.115 3.670 -11.502 1.00 95.50 149 LEU A C 1
ATOM 1078 O O . LEU A 1 149 ? 9.310 4.341 -10.483 1.00 95.50 149 LEU A O 1
ATOM 1082 N N . THR A 1 150 ? 10.120 3.257 -12.268 1.00 89.81 150 THR A N 1
ATOM 1083 C CA . THR A 1 150 ? 11.497 3.718 -12.055 1.00 89.81 150 THR A CA 1
ATOM 1084 C C . THR A 1 150 ? 11.546 5.244 -12.174 1.00 89.81 150 THR A C 1
ATOM 1086 O O . THR A 1 150 ? 10.986 5.796 -13.110 1.00 89.81 150 THR A O 1
ATOM 1089 N N . GLY A 1 151 ? 12.189 5.922 -11.218 1.00 86.00 151 GLY A N 1
ATOM 1090 C CA . GLY A 1 151 ? 12.187 7.392 -11.126 1.00 86.00 151 GLY A CA 1
ATOM 1091 C C . GLY A 1 151 ? 11.210 7.967 -10.095 1.00 86.00 151 GLY A C 1
ATOM 1092 O O . GLY A 1 151 ? 11.253 9.161 -9.831 1.00 86.00 151 GLY A O 1
ATOM 1093 N N . GLY A 1 152 ? 10.395 7.128 -9.445 1.00 85.94 152 GLY A N 1
ATOM 1094 C CA . GLY A 1 152 ? 9.478 7.574 -8.390 1.00 85.94 152 GLY A CA 1
ATOM 1095 C C . GLY A 1 152 ? 8.104 8.002 -8.901 1.00 85.94 152 GLY A C 1
ATOM 1096 O O . GLY A 1 152 ? 7.353 8.625 -8.163 1.00 85.94 152 GLY A O 1
ATOM 1097 N N . GLU A 1 153 ? 7.758 7.643 -10.135 1.00 90.88 153 GLU A N 1
ATOM 1098 C CA . GLU A 1 153 ? 6.432 7.874 -10.703 1.00 90.88 153 GLU A CA 1
ATOM 1099 C C . GLU A 1 153 ? 5.459 6.714 -10.417 1.00 90.88 153 GLU A C 1
ATOM 1101 O O . GLU A 1 153 ? 5.828 5.630 -9.946 1.00 90.88 153 GLU A O 1
ATOM 1106 N N . GLY A 1 154 ? 4.191 6.934 -10.760 1.00 92.81 154 GLY A N 1
ATOM 1107 C CA . GLY A 1 154 ? 3.092 5.998 -10.549 1.00 92.81 154 GLY A CA 1
ATOM 1108 C C . GLY A 1 154 ? 2.436 6.137 -9.174 1.00 92.81 154 GLY A C 1
ATOM 1109 O O . GLY A 1 154 ? 2.954 6.804 -8.279 1.00 92.81 154 GLY A O 1
ATOM 1110 N N . ALA A 1 155 ? 1.296 5.474 -8.990 1.00 95.06 155 ALA A N 1
ATOM 1111 C CA . ALA A 1 155 ? 0.475 5.564 -7.782 1.00 95.06 155 ALA A CA 1
ATOM 1112 C C . ALA A 1 155 ? 1.246 5.219 -6.493 1.00 95.06 155 ALA A C 1
ATOM 1114 O O . ALA A 1 155 ? 0.950 5.744 -5.421 1.00 95.06 155 ALA A O 1
ATOM 1115 N N . PHE A 1 156 ? 2.263 4.356 -6.604 1.00 97.12 156 PHE A N 1
ATOM 1116 C CA . PHE A 1 156 ? 3.164 3.962 -5.523 1.00 97.12 156 PHE A CA 1
ATOM 1117 C C . PHE A 1 156 ? 4.629 4.333 -5.765 1.00 97.12 156 PHE A C 1
ATOM 1119 O O . PHE A 1 156 ? 5.518 3.738 -5.155 1.00 97.12 156 PHE A O 1
ATOM 1126 N N . GLY A 1 157 ? 4.909 5.343 -6.587 1.00 95.38 157 GLY A N 1
ATOM 1127 C CA . GLY A 1 157 ? 6.273 5.751 -6.933 1.00 95.38 157 GLY A CA 1
ATOM 1128 C C . GLY A 1 157 ? 7.216 5.943 -5.738 1.00 95.38 157 GLY A C 1
ATOM 1129 O O . GLY A 1 157 ? 8.367 5.502 -5.774 1.00 95.38 157 GLY A O 1
ATOM 1130 N N . HIS A 1 158 ? 6.709 6.477 -4.623 1.00 96.56 158 HIS A N 1
ATOM 1131 C CA . HIS A 1 158 ? 7.482 6.673 -3.390 1.00 96.56 158 HIS A CA 1
ATOM 1132 C C . HIS A 1 158 ? 7.198 5.646 -2.283 1.00 96.56 158 HIS A C 1
ATOM 1134 O O . HIS A 1 158 ? 7.757 5.753 -1.192 1.00 96.56 158 HIS A O 1
ATOM 1140 N N . LEU A 1 159 ? 6.409 4.599 -2.546 1.00 96.69 159 LEU A N 1
ATOM 1141 C CA . LEU A 1 159 ? 6.203 3.490 -1.605 1.00 96.69 159 LEU A CA 1
ATOM 1142 C C . LEU A 1 159 ? 7.526 2.884 -1.078 1.00 96.69 159 LEU A C 1
ATOM 1144 O O . LEU A 1 159 ? 7.599 2.621 0.123 1.00 96.69 159 LEU A O 1
ATOM 1148 N N . PRO A 1 160 ? 8.606 2.724 -1.882 1.00 96.81 160 PRO A N 1
ATOM 1149 C CA . PRO A 1 160 ? 9.895 2.232 -1.381 1.00 96.81 160 PRO A CA 1
ATOM 1150 C C . PRO A 1 160 ? 10.572 3.144 -0.346 1.00 96.81 160 PRO A C 1
ATOM 1152 O O . PRO A 1 160 ? 11.555 2.736 0.276 1.00 96.81 160 PRO A O 1
ATOM 1155 N N . GLN A 1 161 ? 10.106 4.383 -0.185 1.00 96.69 161 GLN A N 1
ATOM 1156 C CA . GLN A 1 161 ? 10.643 5.359 0.763 1.00 96.69 161 GLN A CA 1
ATOM 1157 C C . GLN A 1 161 ? 9.925 5.311 2.115 1.00 96.69 161 GLN A C 1
ATOM 1159 O O . GLN A 1 161 ? 10.459 5.827 3.094 1.00 96.69 161 GLN A O 1
ATOM 1164 N N . LEU A 1 162 ? 8.764 4.649 2.204 1.00 96.62 162 LEU A N 1
ATOM 1165 C CA . LEU A 1 162 ? 8.093 4.452 3.482 1.00 96.62 162 LEU A CA 1
ATOM 1166 C C . LEU A 1 162 ? 8.945 3.582 4.413 1.00 96.62 162 LEU A C 1
ATOM 1168 O O . LEU A 1 162 ? 9.629 2.644 3.993 1.00 96.62 162 LEU A O 1
ATOM 1172 N N . ARG A 1 163 ? 8.940 3.945 5.694 1.00 96.19 163 ARG A N 1
ATOM 1173 C CA . ARG A 1 163 ? 9.727 3.311 6.758 1.00 96.19 163 ARG A CA 1
ATOM 1174 C C . ARG A 1 163 ? 8.806 2.897 7.894 1.00 96.19 163 ARG A C 1
ATOM 1176 O O . ARG A 1 163 ? 7.734 3.475 8.062 1.00 96.19 163 ARG A O 1
ATOM 1183 N N . THR A 1 164 ? 9.238 1.922 8.687 1.00 97.50 164 THR A N 1
ATOM 1184 C CA . THR A 1 164 ? 8.565 1.560 9.940 1.00 97.50 164 THR A CA 1
ATOM 1185 C C . THR A 1 164 ? 8.371 2.795 10.823 1.00 97.50 164 THR A C 1
ATOM 1187 O O . THR A 1 164 ? 9.260 3.638 10.922 1.00 97.50 164 THR A O 1
ATOM 1190 N N . GLY A 1 165 ? 7.189 2.919 11.424 1.00 97.25 165 GLY 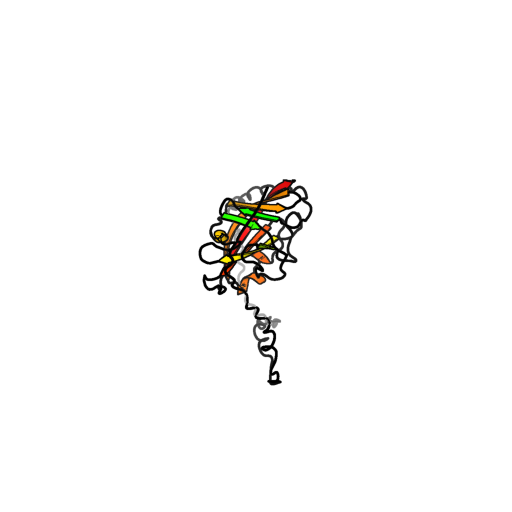A N 1
ATOM 1191 C CA . GLY A 1 165 ? 6.754 4.088 12.187 1.00 97.25 165 GLY A CA 1
ATOM 1192 C C . GLY A 1 165 ? 6.067 5.174 11.353 1.00 97.25 165 GLY A C 1
ATOM 1193 O O . GLY A 1 165 ? 5.392 6.022 11.929 1.00 97.25 165 GLY A O 1
ATOM 1194 N N . ALA A 1 166 ? 6.172 5.150 10.018 1.00 97.69 166 ALA A N 1
ATOM 1195 C CA . ALA A 1 166 ? 5.476 6.114 9.170 1.00 97.69 166 ALA A CA 1
ATOM 1196 C C . ALA A 1 166 ? 3.954 5.947 9.257 1.00 97.69 166 ALA A C 1
ATOM 1198 O O . ALA A 1 166 ? 3.436 4.832 9.351 1.00 97.69 166 ALA A O 1
ATOM 1199 N N . THR A 1 167 ? 3.240 7.065 9.168 1.00 97.38 167 THR A N 1
ATOM 1200 C CA . THR A 1 167 ? 1.779 7.082 9.179 1.00 97.38 167 THR A CA 1
ATOM 1201 C C . THR A 1 167 ? 1.229 7.052 7.760 1.00 97.38 167 THR A C 1
ATOM 1203 O O . THR A 1 167 ? 1.648 7.824 6.898 1.00 97.38 167 THR A O 1
ATOM 1206 N N . VAL A 1 168 ? 0.248 6.184 7.540 1.00 97.06 168 VAL A N 1
ATOM 1207 C CA . VAL A 1 168 ? -0.526 6.069 6.305 1.00 97.06 168 VAL A CA 1
ATOM 1208 C C . VAL A 1 168 ? -1.989 6.277 6.657 1.00 97.06 168 VAL A C 1
ATOM 1210 O O . VAL A 1 168 ? -2.453 5.771 7.670 1.00 97.06 168 VAL A O 1
ATOM 1213 N N . SER A 1 169 ? -2.738 7.000 5.839 1.00 95.50 169 SER A N 1
ATOM 1214 C CA . SER A 1 169 ? -4.165 7.209 6.052 1.00 95.50 169 SER A CA 1
ATOM 1215 C C . SER A 1 169 ? -4.981 6.834 4.826 1.00 95.50 169 SER A C 1
ATOM 1217 O O . SER A 1 169 ? -4.558 7.061 3.693 1.00 95.50 169 SER A O 1
ATOM 1219 N N . ILE A 1 170 ? -6.148 6.237 5.060 1.00 93.56 170 ILE A N 1
ATOM 1220 C CA . ILE A 1 170 ? -7.151 5.970 4.031 1.00 93.56 170 ILE A CA 1
ATOM 1221 C C . ILE A 1 170 ? -8.379 6.812 4.348 1.00 93.56 170 ILE A C 1
ATOM 1223 O O . ILE A 1 170 ? -8.967 6.663 5.420 1.00 93.56 170 ILE A O 1
ATOM 1227 N N . ARG A 1 171 ? -8.776 7.667 3.404 1.00 91.50 171 ARG A N 1
ATOM 1228 C CA . ARG A 1 171 ? -10.034 8.411 3.459 1.00 91.50 171 ARG A CA 1
ATOM 1229 C C . ARG A 1 171 ? -11.144 7.606 2.786 1.00 91.50 171 ARG A C 1
ATOM 1231 O O . ARG A 1 171 ? -10.974 7.140 1.659 1.00 91.50 171 ARG A O 1
ATOM 1238 N N . THR A 1 172 ? -12.265 7.487 3.476 1.00 88.25 172 THR A N 1
ATOM 1239 C CA . THR A 1 172 ? -13.555 6.929 3.034 1.00 88.25 172 THR A CA 1
ATOM 1240 C C . THR A 1 172 ? -14.625 8.020 3.158 1.00 88.25 172 THR A C 1
ATOM 1242 O O . THR A 1 172 ? -14.310 9.099 3.670 1.00 88.25 172 THR A O 1
ATOM 1245 N N . ASP A 1 173 ? -15.857 7.785 2.706 1.00 83.56 173 ASP A N 1
ATOM 1246 C CA . ASP A 1 173 ? -16.922 8.784 2.881 1.00 83.56 173 ASP A CA 1
ATOM 1247 C C . ASP A 1 173 ? -17.370 8.860 4.358 1.00 83.56 173 ASP A C 1
ATOM 1249 O O . ASP A 1 173 ? -17.724 9.931 4.834 1.00 83.56 173 ASP A O 1
ATOM 1253 N N . ALA A 1 174 ? -17.216 7.771 5.116 1.00 81.44 174 ALA A N 1
ATOM 1254 C CA . ALA A 1 174 ? -17.520 7.645 6.539 1.00 81.44 174 ALA A CA 1
ATOM 1255 C C . ALA A 1 174 ? -16.401 8.146 7.473 1.00 81.44 174 ALA A C 1
ATOM 1257 O O . ALA A 1 174 ? -16.541 8.091 8.699 1.00 81.44 174 ALA A O 1
ATOM 1258 N N . GLY A 1 175 ? -15.267 8.593 6.922 1.00 87.00 175 GLY A N 1
ATOM 1259 C CA . GLY A 1 175 ? -14.158 9.151 7.694 1.00 87.00 175 GLY A CA 1
ATOM 1260 C C . GLY A 1 175 ? -12.772 8.672 7.269 1.00 87.00 175 GLY A C 1
ATOM 1261 O O . GLY A 1 175 ? -12.565 8.143 6.175 1.00 87.00 175 GLY A O 1
ATOM 1262 N N . THR A 1 176 ? -11.800 8.865 8.156 1.00 91.06 176 THR A N 1
ATOM 1263 C CA . THR A 1 176 ? -10.379 8.592 7.910 1.00 91.06 176 THR A CA 1
ATOM 1264 C C . THR A 1 176 ? -9.858 7.517 8.853 1.00 91.06 176 THR A C 1
ATOM 1266 O O . THR A 1 176 ? -10.060 7.576 10.065 1.00 91.06 176 THR A O 1
ATOM 1269 N N . LEU A 1 177 ? -9.130 6.556 8.295 1.00 91.31 177 LEU A N 1
ATOM 1270 C CA . LEU A 1 177 ? -8.425 5.506 9.022 1.00 91.31 177 LEU A CA 1
ATOM 1271 C C . LEU A 1 177 ? -6.936 5.798 8.991 1.00 91.31 177 LEU A C 1
ATOM 1273 O O . LEU A 1 177 ? -6.399 6.092 7.926 1.00 91.31 177 LEU A O 1
ATOM 1277 N N . THR A 1 178 ? -6.274 5.661 10.130 1.00 93.75 178 THR A N 1
ATOM 1278 C CA . THR A 1 178 ? -4.844 5.915 10.290 1.00 93.75 178 THR A CA 1
ATOM 1279 C C . THR A 1 178 ? -4.138 4.611 10.619 1.00 93.75 178 THR A C 1
ATOM 1281 O O . THR A 1 178 ? -4.506 3.924 11.564 1.00 93.75 178 THR A O 1
ATOM 1284 N N . TYR A 1 179 ? -3.111 4.280 9.852 1.00 95.12 179 TYR A N 1
ATOM 1285 C CA . TYR A 1 179 ? -2.280 3.096 9.990 1.00 95.12 179 TYR A CA 1
ATOM 1286 C C . TYR A 1 179 ? -0.837 3.510 10.264 1.00 95.12 179 TYR A C 1
ATOM 1288 O O . TYR A 1 179 ? -0.364 4.529 9.763 1.00 95.12 179 TYR A O 1
ATOM 1296 N N . THR A 1 180 ? -0.112 2.685 11.007 1.00 96.75 180 THR A N 1
ATOM 1297 C CA . THR A 1 180 ? 1.319 2.842 11.260 1.00 96.75 180 THR A CA 1
ATOM 1298 C C . THR A 1 180 ? 2.067 1.714 10.569 1.00 96.75 180 THR A C 1
ATOM 1300 O O . THR A 1 180 ? 1.762 0.541 10.778 1.00 96.75 180 THR A O 1
ATOM 1303 N N . VAL A 1 181 ? 3.040 2.054 9.725 1.00 98.06 181 VAL A N 1
ATOM 1304 C CA . VAL A 1 181 ? 3.875 1.073 9.024 1.00 98.06 181 VAL A CA 1
ATOM 1305 C C . VAL A 1 181 ? 4.670 0.270 10.045 1.00 98.06 181 VAL A C 1
ATOM 1307 O O . VAL A 1 181 ? 5.396 0.836 10.859 1.00 98.06 181 VAL A O 1
ATOM 1310 N N . VAL A 1 182 ? 4.564 -1.052 9.975 1.00 97.75 182 VAL A N 1
ATOM 1311 C CA . VAL A 1 182 ? 5.287 -1.980 10.855 1.00 97.75 182 VAL A CA 1
ATOM 1312 C C . VAL A 1 182 ? 6.426 -2.685 10.126 1.00 97.75 182 VAL A C 1
ATOM 1314 O O . VAL A 1 182 ? 7.439 -3.009 10.741 1.00 97.75 182 VAL A O 1
ATOM 1317 N N . ALA A 1 183 ? 6.307 -2.876 8.808 1.00 96.81 183 ALA A N 1
ATOM 1318 C CA . ALA A 1 183 ? 7.341 -3.514 8.000 1.00 96.81 183 ALA A CA 1
ATOM 1319 C C . ALA A 1 183 ? 7.316 -3.048 6.539 1.00 96.81 183 ALA A C 1
ATOM 1321 O O . ALA A 1 183 ? 6.259 -2.752 5.981 1.00 96.81 183 ALA A O 1
ATOM 1322 N N . SER A 1 184 ? 8.483 -3.071 5.898 1.00 96.44 184 SER A N 1
ATOM 1323 C CA . SER A 1 184 ? 8.655 -2.869 4.458 1.00 96.44 184 SER A CA 1
ATOM 1324 C C . SER A 1 184 ? 9.685 -3.858 3.925 1.00 96.44 184 SER A C 1
ATOM 1326 O O . SER A 1 184 ? 10.771 -3.967 4.495 1.00 96.44 184 SER A O 1
ATOM 1328 N N . ALA A 1 185 ? 9.380 -4.549 2.834 1.00 95.81 185 ALA A N 1
ATOM 1329 C CA . ALA A 1 185 ? 10.283 -5.517 2.226 1.00 95.81 185 ALA A CA 1
ATOM 1330 C C . ALA A 1 185 ? 10.184 -5.493 0.699 1.00 95.81 185 ALA A C 1
ATOM 1332 O O . ALA A 1 185 ? 9.183 -5.060 0.127 1.00 95.81 185 ALA A O 1
ATOM 1333 N N . ARG A 1 186 ? 11.228 -5.998 0.036 1.00 96.19 186 ARG A N 1
ATOM 1334 C CA . ARG A 1 186 ? 11.152 -6.403 -1.369 1.00 96.19 186 ARG A CA 1
ATOM 1335 C C . ARG A 1 186 ? 10.854 -7.891 -1.447 1.00 96.19 186 ARG A C 1
ATOM 1337 O O . ARG A 1 186 ? 11.409 -8.667 -0.674 1.00 96.19 186 ARG A O 1
ATOM 1344 N N . MET A 1 187 ? 9.992 -8.278 -2.376 1.00 96.38 187 MET A N 1
ATOM 1345 C CA . MET A 1 187 ? 9.575 -9.666 -2.567 1.00 96.38 187 MET A CA 1
ATOM 1346 C C . MET A 1 187 ? 9.529 -10.024 -4.051 1.00 96.38 187 MET A C 1
ATOM 1348 O O . MET A 1 187 ? 9.158 -9.169 -4.853 1.00 96.38 187 MET A O 1
ATOM 1352 N N . PRO A 1 188 ? 9.840 -11.272 -4.436 1.00 97.19 188 PRO A N 1
ATOM 1353 C CA . PRO A 1 188 ? 9.643 -11.722 -5.806 1.00 97.19 188 PRO A CA 1
ATOM 1354 C C . PRO A 1 188 ? 8.151 -11.743 -6.151 1.00 97.19 188 PRO A C 1
ATOM 1356 O O . PRO A 1 188 ? 7.327 -12.223 -5.369 1.00 97.19 188 PRO A O 1
ATOM 1359 N N . VAL A 1 189 ? 7.805 -11.267 -7.347 1.00 95.62 189 VAL A N 1
ATOM 1360 C CA . VAL A 1 189 ? 6.421 -11.213 -7.843 1.00 95.62 189 VAL A CA 1
ATOM 1361 C C . VAL A 1 189 ? 5.774 -12.599 -7.858 1.00 95.62 189 VAL A C 1
ATOM 1363 O O . VAL A 1 189 ? 4.616 -12.743 -7.465 1.00 95.62 189 VAL A O 1
ATOM 1366 N N . SER A 1 190 ? 6.533 -13.631 -8.237 1.00 94.44 190 SER A N 1
ATOM 1367 C CA . SER A 1 190 ? 6.069 -15.023 -8.294 1.00 94.44 190 SER A CA 1
ATOM 1368 C C . SER A 1 190 ? 5.603 -15.579 -6.941 1.00 94.44 190 SER A C 1
ATOM 1370 O O . SER A 1 190 ? 4.794 -16.502 -6.912 1.00 94.44 190 SER A O 1
ATOM 1372 N N . GLY A 1 191 ? 6.067 -15.012 -5.821 1.00 92.56 191 GLY A N 1
ATOM 1373 C CA . GLY A 1 191 ? 5.703 -15.439 -4.467 1.00 92.56 191 GLY A CA 1
ATOM 1374 C C . GLY A 1 191 ? 4.590 -14.618 -3.810 1.00 92.56 191 GLY A C 1
ATOM 1375 O O . GLY A 1 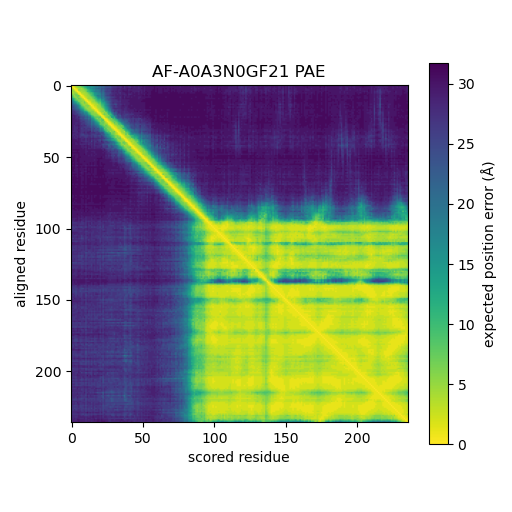191 ? 4.183 -14.930 -2.693 1.00 92.56 191 GLY A O 1
ATOM 1376 N N . LEU A 1 192 ? 4.091 -13.555 -4.453 1.00 94.38 192 LEU A N 1
ATOM 1377 C CA . LEU A 1 192 ? 3.135 -12.643 -3.812 1.00 94.38 192 LEU A CA 1
ATOM 1378 C C . LEU A 1 192 ? 1.795 -13.322 -3.512 1.00 94.38 192 LEU A C 1
ATOM 1380 O O . LEU A 1 192 ? 1.269 -13.184 -2.410 1.00 94.38 192 LEU A O 1
ATOM 1384 N N . ALA A 1 193 ? 1.259 -14.087 -4.465 1.00 91.12 193 ALA A N 1
ATOM 1385 C CA . ALA A 1 193 ? -0.059 -14.709 -4.333 1.00 91.12 193 ALA A CA 1
ATOM 1386 C C . ALA A 1 193 ? -0.128 -15.769 -3.218 1.00 91.12 193 ALA A C 1
ATOM 1388 O O . ALA A 1 193 ? -1.199 -16.002 -2.664 1.00 91.12 193 ALA A O 1
ATOM 1389 N N . SER A 1 194 ? 1.003 -16.387 -2.866 1.00 92.19 194 SER A N 1
ATOM 1390 C CA . SER A 1 194 ? 1.116 -17.392 -1.801 1.00 92.19 194 SER A CA 1
ATOM 1391 C C . SER A 1 194 ? 1.681 -16.831 -0.490 1.00 92.19 194 SER A C 1
ATOM 1393 O O . SER A 1 194 ? 1.622 -17.500 0.544 1.00 92.19 194 SER A O 1
ATOM 1395 N N . SER A 1 195 ? 2.198 -15.598 -0.495 1.00 93.50 195 SER A N 1
ATOM 1396 C CA . SER A 1 195 ? 2.817 -14.976 0.676 1.00 93.50 195 SER A CA 1
ATOM 1397 C C . SER A 1 195 ? 1.833 -14.826 1.831 1.00 93.50 195 SER A C 1
ATOM 1399 O O . SER A 1 195 ? 0.776 -14.211 1.690 1.00 93.50 195 SER A O 1
ATOM 1401 N N . GLN A 1 196 ? 2.224 -15.293 3.020 1.00 92.69 196 GLN A N 1
ATOM 1402 C CA . GLN A 1 196 ? 1.454 -15.111 4.256 1.00 92.69 196 GLN A CA 1
ATOM 1403 C C . GLN A 1 196 ? 1.275 -13.637 4.643 1.00 92.69 196 GLN A C 1
ATOM 1405 O O . GLN A 1 196 ? 0.344 -13.310 5.376 1.00 92.69 196 GLN A O 1
ATOM 1410 N N . GLN A 1 197 ? 2.123 -12.728 4.149 1.00 89.75 197 GLN A N 1
ATOM 1411 C CA . GLN A 1 197 ? 1.919 -11.293 4.365 1.00 89.75 197 GLN A CA 1
ATOM 1412 C C . GLN A 1 197 ? 0.660 -10.789 3.652 1.00 89.75 197 GLN A C 1
ATOM 1414 O O . GLN A 1 197 ? -0.018 -9.917 4.180 1.00 89.75 197 GLN A O 1
ATOM 1419 N N . ILE A 1 198 ? 0.323 -11.370 2.496 1.00 90.62 198 ILE A N 1
ATOM 1420 C CA . ILE A 1 198 ? -0.809 -10.959 1.656 1.00 90.62 198 ILE A CA 1
ATOM 1421 C C . ILE A 1 198 ? -2.036 -11.841 1.913 1.00 90.62 198 ILE A C 1
ATOM 1423 O O . ILE A 1 198 ? -3.165 -11.354 1.913 1.00 90.62 198 ILE A O 1
ATOM 1427 N N . THR A 1 199 ? -1.834 -13.144 2.133 1.00 91.31 199 THR A N 1
ATOM 1428 C CA . THR A 1 199 ? -2.931 -14.116 2.206 1.00 91.31 199 THR A CA 1
ATOM 1429 C C . THR A 1 199 ? -3.561 -14.252 3.582 1.00 91.31 199 THR A C 1
ATOM 1431 O O . THR A 1 199 ? -4.722 -14.655 3.681 1.00 91.31 199 THR A O 1
ATOM 1434 N N . ARG A 1 200 ? -2.825 -13.923 4.647 1.00 91.75 200 ARG A N 1
ATOM 1435 C CA . ARG A 1 200 ? -3.311 -14.084 6.015 1.00 91.75 200 ARG A CA 1
ATOM 1436 C C . ARG A 1 200 ? -4.386 -13.042 6.323 1.00 91.75 200 ARG A C 1
ATOM 1438 O O . ARG A 1 200 ? -4.179 -1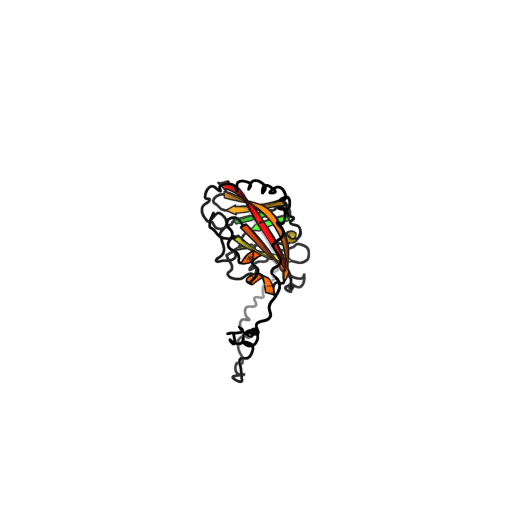1.847 6.135 1.00 91.75 200 ARG A O 1
ATOM 1445 N N . HIS A 1 201 ? -5.491 -13.492 6.899 1.00 90.38 201 HIS A N 1
ATOM 1446 C CA . HIS A 1 201 ? -6.561 -12.626 7.381 1.00 90.38 201 HIS A CA 1
ATOM 1447 C C . HIS A 1 201 ? -6.194 -12.083 8.767 1.00 90.38 201 HIS A C 1
ATOM 1449 O O . HIS A 1 201 ? -6.136 -12.830 9.743 1.00 90.38 201 HIS A O 1
ATOM 1455 N N . VAL A 1 202 ? -5.876 -10.792 8.855 1.00 90.12 202 VAL A N 1
ATOM 1456 C CA . VAL A 1 202 ? -5.685 -10.098 10.138 1.00 90.12 202 VAL A CA 1
ATOM 1457 C C . VAL A 1 202 ? -6.438 -8.789 10.099 1.00 90.12 202 VAL A C 1
ATOM 1459 O O . VAL A 1 202 ? -6.172 -7.934 9.251 1.00 90.12 202 VAL A O 1
ATOM 1462 N N . ARG A 1 203 ? -7.336 -8.648 11.071 1.00 87.94 203 ARG A N 1
ATOM 1463 C CA . ARG A 1 203 ? -8.117 -7.445 11.328 1.00 87.94 203 ARG A CA 1
ATOM 1464 C C . ARG A 1 203 ? -7.219 -6.225 11.507 1.00 87.94 203 ARG A C 1
ATOM 1466 O O . ARG A 1 203 ? -6.276 -6.263 12.294 1.00 87.94 203 ARG A O 1
ATOM 1473 N N . GLY A 1 204 ? -7.584 -5.132 10.842 1.00 88.75 204 GLY A N 1
ATOM 1474 C CA . GLY A 1 204 ? -6.907 -3.842 10.989 1.00 88.75 204 GLY A CA 1
ATOM 1475 C C . GLY A 1 204 ? -5.531 -3.782 10.331 1.00 88.75 204 GLY A C 1
ATOM 1476 O O . GLY A 1 204 ? -4.829 -2.795 10.502 1.00 88.75 204 GLY A O 1
ATOM 1477 N N . ARG A 1 205 ? -5.135 -4.796 9.562 1.00 93.44 205 ARG A N 1
ATOM 1478 C CA . ARG A 1 205 ? -3.888 -4.751 8.803 1.00 93.44 205 ARG A CA 1
ATOM 1479 C C . ARG A 1 205 ? -4.130 -4.196 7.406 1.00 93.44 205 ARG A C 1
ATOM 1481 O O . ARG A 1 205 ? -5.080 -4.595 6.733 1.00 93.44 205 ARG A O 1
ATOM 1488 N N . LEU A 1 206 ? -3.239 -3.320 6.970 1.00 94.81 206 LEU A N 1
ATOM 1489 C CA . LEU A 1 206 ? -3.122 -2.814 5.611 1.00 94.81 206 LEU A CA 1
ATOM 1490 C C . LEU A 1 206 ? -1.840 -3.365 4.984 1.00 94.81 206 LEU A C 1
ATOM 1492 O O . LEU A 1 206 ? -0.768 -3.301 5.582 1.00 94.81 206 LEU A O 1
ATOM 1496 N N . VAL A 1 207 ? -1.943 -3.875 3.762 1.00 96.75 207 VAL A N 1
ATOM 1497 C CA . VAL A 1 207 ? -0.803 -4.288 2.944 1.00 96.75 207 VAL A CA 1
ATOM 1498 C C . VAL A 1 207 ? -0.840 -3.516 1.636 1.00 96.75 207 VAL A C 1
ATOM 1500 O O . VAL A 1 207 ? -1.801 -3.606 0.876 1.00 96.75 207 VAL A O 1
ATOM 1503 N N . MET A 1 208 ? 0.217 -2.758 1.373 1.00 97.75 208 MET A N 1
ATOM 1504 C CA . MET A 1 208 ? 0.428 -2.038 0.123 1.00 97.75 208 MET A CA 1
ATOM 1505 C C . MET A 1 208 ? 1.437 -2.805 -0.725 1.00 97.75 208 MET A C 1
ATOM 1507 O O . MET A 1 208 ? 2.565 -3.034 -0.290 1.00 97.75 208 MET A O 1
ATOM 1511 N N . VAL A 1 209 ? 1.030 -3.201 -1.929 1.00 98.00 209 VAL A N 1
ATOM 1512 C CA . VAL A 1 209 ? 1.857 -3.946 -2.882 1.00 98.00 209 VAL A CA 1
ATOM 1513 C C . VAL A 1 209 ? 2.160 -3.060 -4.085 1.00 98.00 209 VAL A C 1
ATOM 1515 O O . VAL A 1 209 ? 1.295 -2.777 -4.912 1.00 98.00 209 VAL A O 1
ATOM 1518 N N . GLY A 1 210 ? 3.410 -2.629 -4.186 1.00 97.75 210 GLY A N 1
ATOM 1519 C CA . GLY A 1 210 ? 3.946 -1.892 -5.319 1.00 97.75 210 GLY A CA 1
ATOM 1520 C C . GLY A 1 210 ? 4.598 -2.823 -6.331 1.00 97.75 210 GLY A C 1
ATOM 1521 O O . GLY A 1 210 ? 5.741 -3.237 -6.126 1.00 97.75 210 GLY A O 1
ATOM 1522 N N . ILE A 1 211 ? 3.908 -3.131 -7.432 1.00 97.62 211 ILE A N 1
ATOM 1523 C CA . ILE A 1 211 ? 4.513 -3.865 -8.554 1.00 97.62 211 ILE A CA 1
ATOM 1524 C C . ILE A 1 211 ? 5.451 -2.917 -9.293 1.00 97.62 211 ILE A C 1
ATOM 1526 O O . ILE A 1 211 ? 5.041 -1.824 -9.696 1.00 97.62 211 ILE A O 1
ATOM 1530 N N . ARG A 1 212 ? 6.715 -3.316 -9.443 1.00 97.38 212 ARG A N 1
ATOM 1531 C CA . ARG A 1 212 ? 7.746 -2.452 -10.014 1.00 97.38 212 ARG A CA 1
ATOM 1532 C C . ARG A 1 212 ? 7.829 -2.602 -11.526 1.00 97.38 212 ARG A C 1
ATOM 1534 O O . ARG A 1 212 ? 7.697 -3.702 -12.059 1.00 97.38 212 ARG A O 1
ATOM 1541 N N . TYR A 1 213 ? 8.106 -1.488 -12.188 1.00 96.56 213 TYR A N 1
ATOM 1542 C CA . TYR A 1 213 ? 8.275 -1.407 -13.631 1.00 96.56 213 TYR A CA 1
ATOM 1543 C C . TYR A 1 213 ? 9.530 -0.595 -13.982 1.00 96.56 213 TYR A C 1
ATOM 1545 O O . TYR A 1 213 ? 9.858 0.405 -13.329 1.00 96.56 213 TYR A O 1
ATOM 1553 N N . ALA A 1 214 ? 10.246 -1.031 -15.014 1.00 95.31 214 ALA A N 1
ATOM 1554 C CA . ALA A 1 214 ? 11.323 -0.279 -15.641 1.00 95.31 214 ALA A CA 1
ATOM 1555 C C . ALA A 1 214 ? 10.776 0.972 -16.349 1.00 95.31 214 ALA A C 1
ATOM 1557 O O . ALA A 1 214 ? 9.583 1.065 -16.639 1.00 95.31 214 ALA A O 1
ATOM 1558 N N . ALA A 1 215 ? 11.659 1.916 -16.686 1.00 90.19 215 ALA A N 1
ATOM 1559 C CA . ALA A 1 215 ? 11.291 3.096 -17.476 1.00 90.19 215 ALA A CA 1
ATOM 1560 C C . ALA A 1 215 ? 10.742 2.736 -18.874 1.00 90.19 215 ALA A C 1
ATOM 1562 O O . ALA A 1 215 ? 9.961 3.483 -19.448 1.00 90.19 215 ALA A O 1
ATOM 1563 N N . THR A 1 216 ? 11.105 1.562 -19.400 1.00 91.88 216 THR A N 1
ATOM 1564 C CA . THR A 1 216 ? 10.590 1.003 -20.661 1.00 91.88 216 THR A CA 1
ATOM 1565 C C . THR A 1 216 ? 9.165 0.448 -20.548 1.00 91.88 216 THR A C 1
ATOM 1567 O O . THR A 1 216 ? 8.594 0.031 -21.551 1.00 91.88 216 THR A O 1
ATOM 1570 N N . GLY A 1 217 ? 8.590 0.408 -19.340 1.00 90.75 217 GLY A N 1
ATOM 1571 C CA . GLY A 1 217 ? 7.292 -0.210 -19.064 1.00 90.75 217 GLY A CA 1
ATOM 1572 C C . GLY A 1 217 ? 7.354 -1.721 -18.828 1.00 90.75 217 GLY A C 1
ATOM 1573 O O . GLY A 1 217 ? 6.320 -2.338 -18.581 1.00 90.75 217 GLY A O 1
ATOM 1574 N N . GLU A 1 218 ? 8.543 -2.328 -18.863 1.00 94.94 218 GLU A N 1
ATOM 1575 C CA . GLU A 1 218 ? 8.719 -3.742 -18.533 1.00 94.94 218 GLU A CA 1
ATOM 1576 C C . GLU A 1 218 ? 8.507 -3.985 -17.035 1.00 94.94 218 GLU A C 1
ATOM 1578 O O . GLU A 1 218 ? 9.029 -3.256 -16.187 1.00 94.94 218 GLU A O 1
ATOM 1583 N N . ARG A 1 219 ? 7.745 -5.026 -16.693 1.00 95.69 219 ARG A N 1
ATOM 1584 C CA . ARG A 1 219 ? 7.542 -5.436 -15.303 1.00 95.69 219 ARG A CA 1
ATOM 1585 C C . ARG A 1 219 ? 8.823 -6.050 -14.743 1.00 95.69 219 ARG A C 1
ATOM 1587 O O . ARG A 1 219 ? 9.378 -6.974 -15.325 1.00 95.69 219 ARG A O 1
ATOM 1594 N N . LEU A 1 220 ? 9.241 -5.595 -13.567 1.00 96.44 220 LEU A N 1
ATOM 1595 C CA . LEU A 1 220 ? 10.378 -6.174 -12.858 1.00 96.44 220 LEU A CA 1
ATOM 1596 C C . LEU A 1 220 ? 9.967 -7.415 -12.056 1.00 96.44 220 LEU A C 1
ATOM 1598 O O . LEU A 1 220 ? 8.810 -7.586 -11.665 1.00 96.44 220 LEU A O 1
ATOM 1602 N N . ALA A 1 221 ? 10.944 -8.278 -11.776 1.00 96.69 221 ALA A N 1
ATOM 1603 C CA . ALA A 1 221 ? 10.730 -9.532 -11.056 1.00 96.69 221 ALA A CA 1
ATOM 1604 C C . ALA A 1 221 ? 10.412 -9.349 -9.560 1.00 96.69 221 ALA A C 1
ATOM 1606 O O . ALA A 1 221 ? 9.977 -10.301 -8.909 1.00 96.69 221 ALA A O 1
ATOM 1607 N N . ASP A 1 222 ? 10.620 -8.153 -9.004 1.00 96.38 222 ASP A N 1
ATOM 1608 C CA . ASP A 1 222 ? 10.369 -7.827 -7.604 1.00 96.38 222 ASP A CA 1
ATOM 1609 C C . ASP A 1 222 ? 9.266 -6.771 -7.419 1.00 96.38 222 ASP A C 1
ATOM 1611 O O . ASP A 1 222 ? 8.991 -5.920 -8.265 1.00 96.38 222 ASP A O 1
ATOM 1615 N N . ALA A 1 223 ? 8.628 -6.828 -6.258 1.00 97.56 223 ALA A N 1
ATOM 1616 C CA . ALA A 1 223 ? 7.649 -5.871 -5.776 1.00 97.56 223 ALA A CA 1
ATOM 1617 C C . ALA A 1 223 ? 8.091 -5.313 -4.424 1.00 97.56 223 ALA A C 1
ATOM 1619 O O . ALA A 1 223 ? 8.828 -5.959 -3.675 1.00 97.56 223 ALA A O 1
ATOM 1620 N N . VAL A 1 224 ? 7.610 -4.119 -4.092 1.00 97.56 224 VAL A N 1
ATOM 1621 C CA . VAL A 1 224 ? 7.720 -3.566 -2.740 1.00 97.56 224 VAL A CA 1
ATOM 1622 C C . VAL A 1 224 ? 6.443 -3.881 -1.982 1.00 97.56 224 VAL A C 1
ATOM 1624 O O . VAL A 1 224 ? 5.353 -3.582 -2.459 1.00 97.56 224 VAL A O 1
ATOM 1627 N N . VAL A 1 225 ? 6.573 -4.472 -0.801 1.00 98.00 225 VAL A N 1
ATOM 1628 C CA . VAL A 1 225 ? 5.453 -4.799 0.080 1.00 98.00 225 VAL A CA 1
ATOM 1629 C C . VAL A 1 225 ? 5.628 -4.033 1.380 1.00 98.00 225 VAL A C 1
ATOM 1631 O O . VAL A 1 225 ? 6.641 -4.177 2.064 1.00 98.00 225 VAL A O 1
ATOM 1634 N N . VAL A 1 226 ? 4.639 -3.215 1.725 1.00 98.25 226 VAL A N 1
ATOM 1635 C CA . VAL A 1 226 ? 4.603 -2.462 2.981 1.00 98.25 226 VAL A CA 1
ATOM 1636 C C . VAL A 1 226 ? 3.405 -2.930 3.791 1.00 98.25 226 VAL A C 1
ATOM 1638 O O . VAL A 1 226 ? 2.283 -2.945 3.295 1.00 98.25 226 VAL A O 1
ATOM 1641 N N . THR A 1 227 ? 3.649 -3.321 5.038 1.00 97.50 227 THR A N 1
ATOM 1642 C CA . THR A 1 227 ? 2.614 -3.729 5.992 1.00 97.50 227 THR A CA 1
ATOM 1643 C C . THR A 1 227 ? 2.450 -2.646 7.046 1.00 97.50 227 THR A C 1
ATOM 1645 O O . THR A 1 227 ? 3.439 -2.154 7.592 1.00 97.50 227 THR A O 1
ATOM 1648 N N . ALA A 1 228 ? 1.207 -2.292 7.348 1.00 96.56 228 ALA A N 1
ATOM 1649 C CA . ALA A 1 228 ? 0.851 -1.308 8.354 1.00 96.56 228 ALA A CA 1
ATOM 1650 C C . ALA A 1 228 ? -0.324 -1.802 9.202 1.00 96.56 228 ALA A C 1
ATOM 1652 O O . ALA A 1 228 ? -1.204 -2.501 8.701 1.00 96.56 228 ALA A O 1
ATOM 1653 N N . ASP A 1 229 ? -0.351 -1.406 10.468 1.00 94.19 229 ASP A N 1
ATOM 1654 C CA . ASP A 1 229 ? -1.414 -1.752 11.407 1.00 94.19 229 ASP A CA 1
ATOM 1655 C C . ASP A 1 229 ? -2.233 -0.514 11.765 1.00 94.19 229 ASP A C 1
ATOM 1657 O O . ASP A 1 229 ? -1.704 0.583 11.925 1.00 94.19 229 ASP A O 1
ATOM 1661 N N . LEU A 1 230 ? -3.543 -0.692 11.869 1.00 92.19 230 LEU A N 1
ATOM 1662 C CA . LEU A 1 230 ? -4.504 0.357 12.180 1.00 92.19 230 LEU A CA 1
ATOM 1663 C C . LEU A 1 230 ? -4.259 0.901 13.591 1.00 92.19 230 LEU A C 1
ATOM 1665 O O . LEU A 1 230 ? -4.348 0.169 14.577 1.00 92.19 230 LEU A O 1
ATOM 1669 N N . SER A 1 231 ? -3.966 2.195 13.673 1.00 91.69 231 SER A N 1
ATOM 1670 C CA . SER A 1 231 ? -3.632 2.920 14.900 1.00 91.69 231 SER A CA 1
ATOM 1671 C C . SER A 1 231 ? -4.679 3.966 15.288 1.00 91.69 231 SER A C 1
ATOM 1673 O O . SER A 1 231 ? -4.702 4.405 16.435 1.00 91.69 231 SER A O 1
ATOM 1675 N N . GLY A 1 232 ? -5.598 4.324 14.387 1.00 89.12 232 GLY A N 1
ATOM 1676 C CA 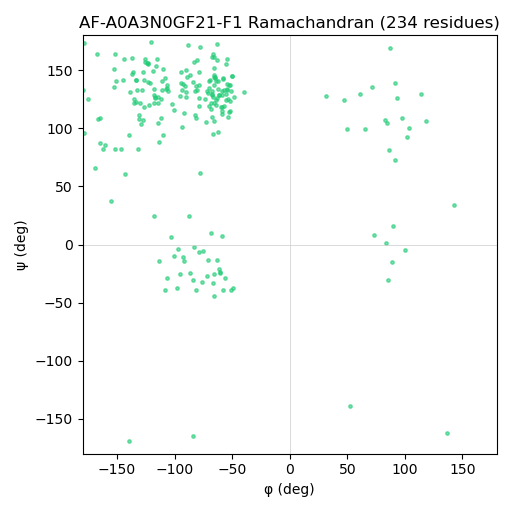. GLY A 1 232 ? -6.713 5.211 14.711 1.00 89.12 232 GLY A CA 1
ATOM 1677 C C . GLY A 1 232 ? -7.797 5.260 13.640 1.00 89.12 232 GLY A C 1
ATOM 1678 O O . GLY A 1 232 ? -7.588 4.854 12.499 1.00 89.12 232 GLY A O 1
ATOM 1679 N N . ALA A 1 233 ? -8.963 5.779 14.012 1.00 87.88 233 ALA A N 1
ATOM 1680 C CA . ALA A 1 233 ? -10.037 6.111 13.085 1.00 87.88 233 ALA A CA 1
ATOM 1681 C C . ALA A 1 233 ? -10.768 7.362 13.559 1.00 87.88 233 ALA A C 1
ATOM 1683 O O . ALA A 1 233 ? -10.984 7.542 14.759 1.00 87.88 233 ALA A O 1
ATOM 1684 N N . ARG A 1 234 ? -11.155 8.210 12.609 1.00 87.50 234 ARG A N 1
ATOM 1685 C CA . ARG A 1 234 ? -11.913 9.431 12.855 1.00 87.50 234 ARG A CA 1
ATOM 1686 C C . ARG A 1 234 ? -13.118 9.468 11.913 1.00 87.50 234 ARG A C 1
ATOM 1688 O O . ARG A 1 234 ? -12.891 9.415 10.705 1.00 87.50 234 ARG A O 1
ATOM 1695 N N . PRO A 1 235 ? -14.354 9.547 12.428 1.00 83.69 235 PRO A N 1
ATOM 1696 C CA . PRO A 1 235 ? -15.526 9.732 11.580 1.00 83.69 235 PRO A CA 1
ATOM 1697 C C . PRO A 1 235 ? -15.486 11.107 10.898 1.00 83.69 235 PRO A C 1
ATOM 1699 O O . PRO A 1 235 ? -14.858 12.036 11.418 1.00 83.69 235 PRO A O 1
ATOM 1702 N N . SER A 1 236 ? -16.110 11.194 9.723 1.00 77.38 236 SER A N 1
ATOM 1703 C CA . SER A 1 236 ? -16.341 12.438 8.973 1.00 77.38 236 SER A CA 1
ATOM 1704 C C . SER A 1 236 ? -17.388 13.324 9.633 1.00 77.38 236 SER A C 1
ATOM 1706 O O . SER A 1 236 ? -18.414 12.751 10.067 1.00 77.38 236 SER A O 1
#

Organism: NCBI:txid661485

InterPro domains:
  IPR023365 Sortase domain superfamily [G3DSA:2.40.260.10] (108-219)
  IPR042001 Sortase F [cd05829] (104-229)

Secondary structure (DSSP, 8-state):
-----------------------S----------------------------------------PPP--PPPPPPP---PPP-PPPP----PPP----EEEETBTEEEEB---BSSS--S-SSSBEEBTTSPPTT---SS-EEEEEEEETTS-STTTTGGG--TT-EEEEEETTEEEEEEEEEEEEEEGGGTTT-HHHHS--TTEEEEEEEEE-TTSPEEEEEEEEEEEEEEEEE-

Radius of gyration: 32.69 Å; Cα contacts (8 Å, |Δi|>4): 423; chains: 1; bounding box: 48×117×94 Å

pLDDT: mean 75.12, std 20.95, range [37.22, 98.25]